Protein AF-A0AAN9T056-F1 (afdb_monomer_lite)

Structure (mmCIF, N/CA/C/O backbone):
data_AF-A0AAN9T056-F1
#
_entry.id   AF-A0AAN9T056-F1
#
loop_
_atom_site.group_PDB
_atom_site.id
_atom_site.type_symbol
_atom_site.label_atom_id
_atom_site.label_alt_id
_atom_site.label_comp_id
_atom_site.label_asym_id
_atom_site.label_entity_id
_atom_site.label_seq_id
_atom_site.pdbx_PDB_ins_code
_atom_site.Cartn_x
_atom_site.Cartn_y
_atom_site.Cartn_z
_atom_site.occupancy
_atom_site.B_iso_or_equiv
_atom_site.auth_seq_id
_atom_site.auth_comp_id
_atom_site.auth_asym_id
_atom_site.auth_atom_id
_atom_site.pdbx_PDB_model_nu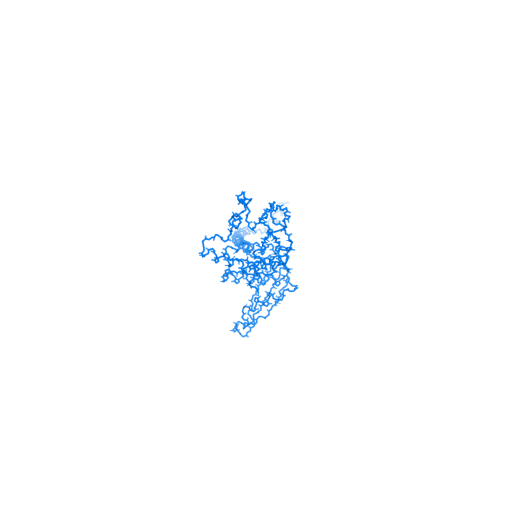m
ATOM 1 N N . MET A 1 1 ? 41.783 41.050 -81.262 1.00 57.69 1 MET A N 1
ATOM 2 C CA . MET A 1 1 ? 40.715 40.619 -80.331 1.00 57.69 1 MET A CA 1
ATOM 3 C C . MET A 1 1 ? 40.136 39.267 -80.744 1.00 57.69 1 MET A C 1
ATOM 5 O O . MET A 1 1 ? 40.190 38.354 -79.938 1.00 57.69 1 MET A O 1
ATOM 9 N N . ILE A 1 2 ? 39.710 39.098 -82.004 1.00 69.88 2 ILE A N 1
ATOM 10 C CA . ILE A 1 2 ? 39.152 37.832 -82.530 1.00 69.88 2 ILE A CA 1
ATOM 11 C C . ILE A 1 2 ? 40.153 36.658 -82.447 1.00 69.88 2 ILE A C 1
ATOM 13 O O . ILE A 1 2 ? 39.830 35.635 -81.861 1.00 69.88 2 ILE A O 1
ATOM 17 N N . ALA A 1 3 ? 41.406 36.842 -82.879 1.00 73.06 3 ALA A N 1
ATOM 18 C CA . ALA A 1 3 ? 42.426 35.780 -82.834 1.00 73.06 3 ALA A CA 1
ATOM 19 C C . ALA A 1 3 ? 42.794 35.294 -81.412 1.00 73.06 3 ALA A C 1
ATOM 21 O O . ALA A 1 3 ? 43.208 34.153 -81.226 1.00 73.06 3 ALA A O 1
ATOM 22 N N . LEU A 1 4 ? 42.643 36.152 -80.395 1.00 76.12 4 LEU A N 1
ATOM 23 C CA . LEU A 1 4 ? 42.924 35.796 -78.999 1.00 76.12 4 LEU A CA 1
ATOM 24 C C . LEU A 1 4 ? 41.768 34.985 -78.394 1.00 76.12 4 LEU A C 1
ATOM 26 O O . LEU A 1 4 ? 42.005 34.025 -77.668 1.00 76.12 4 LEU A O 1
ATOM 30 N N . LEU A 1 5 ? 40.530 35.322 -78.767 1.00 76.56 5 LEU A N 1
ATOM 31 C CA . LEU A 1 5 ? 39.329 34.560 -78.418 1.00 76.56 5 LEU A CA 1
ATOM 32 C C . LEU A 1 5 ? 39.301 33.186 -79.105 1.00 76.56 5 LEU A C 1
ATOM 34 O O . LEU A 1 5 ? 38.954 32.197 -78.469 1.00 76.56 5 LEU A O 1
ATOM 38 N N . GLU A 1 6 ? 39.730 33.089 -80.366 1.00 77.56 6 GLU A N 1
ATOM 39 C CA . GLU A 1 6 ? 39.836 31.808 -81.085 1.00 77.56 6 GLU A CA 1
ATOM 40 C C . GLU A 1 6 ? 40.902 30.880 -80.483 1.00 77.56 6 GLU A C 1
ATOM 42 O O . GLU A 1 6 ? 40.688 29.670 -80.385 1.00 77.56 6 GLU A O 1
ATOM 47 N N . ALA A 1 7 ? 42.029 31.435 -80.022 1.00 77.81 7 ALA A N 1
ATOM 48 C CA . ALA A 1 7 ? 43.052 30.676 -79.305 1.00 77.81 7 ALA A CA 1
ATOM 49 C C . ALA A 1 7 ? 42.541 30.154 -77.949 1.00 77.81 7 ALA A C 1
ATOM 51 O O . ALA A 1 7 ? 42.819 29.011 -77.587 1.00 77.81 7 ALA A O 1
ATOM 52 N N . GLN A 1 8 ? 41.750 30.955 -77.225 1.00 78.00 8 GLN A N 1
ATOM 53 C CA . GLN A 1 8 ? 41.117 30.536 -75.970 1.00 78.00 8 GLN A CA 1
ATOM 54 C C . GLN A 1 8 ? 40.043 29.460 -76.188 1.00 78.00 8 GLN A C 1
ATOM 56 O O . GLN A 1 8 ? 39.998 28.493 -75.432 1.00 78.00 8 GLN A O 1
ATOM 61 N N . LEU A 1 9 ? 39.237 29.569 -77.248 1.00 74.06 9 LEU A N 1
ATOM 62 C CA . LEU A 1 9 ? 38.233 28.563 -77.614 1.00 74.06 9 LEU A CA 1
ATOM 63 C C . LEU A 1 9 ? 38.857 27.218 -78.001 1.00 74.06 9 LEU A C 1
ATOM 65 O O . LEU A 1 9 ? 38.323 26.179 -77.633 1.00 74.06 9 LEU A O 1
ATOM 69 N N . LYS A 1 10 ? 40.007 27.220 -78.689 1.00 73.75 10 LYS A N 1
ATOM 70 C CA . LYS A 1 10 ? 40.757 25.990 -79.007 1.00 73.75 10 LYS A CA 1
ATOM 71 C C . LYS A 1 10 ? 41.434 25.348 -77.795 1.00 73.75 10 LYS A C 1
ATOM 73 O O . LYS A 1 10 ? 41.643 24.139 -77.801 1.00 73.75 10 LYS A O 1
ATOM 78 N N . ALA A 1 11 ? 41.808 26.139 -76.789 1.00 77.19 11 ALA A N 1
ATOM 79 C CA . ALA A 1 11 ? 42.405 25.641 -75.549 1.00 77.19 11 ALA A CA 1
ATOM 80 C C . ALA A 1 11 ? 41.359 25.079 -74.570 1.00 77.19 11 ALA A C 1
ATOM 82 O O . ALA A 1 11 ? 41.690 24.280 -73.694 1.00 77.19 11 ALA A O 1
ATOM 83 N N . MET A 1 12 ? 40.099 25.493 -74.708 1.00 75.31 12 MET A N 1
ATOM 84 C CA . MET A 1 12 ? 39.002 25.011 -73.884 1.00 75.31 12 MET A CA 1
ATOM 85 C C . MET A 1 12 ? 38.528 23.660 -74.430 1.00 75.31 12 MET A C 1
ATOM 87 O O . MET A 1 12 ? 37.959 23.589 -75.514 1.00 75.31 12 MET A O 1
ATOM 91 N N . ASN A 1 13 ? 38.762 22.583 -73.679 1.00 71.75 13 ASN A N 1
ATOM 92 C CA . ASN A 1 13 ? 38.249 21.248 -73.993 1.00 71.75 13 ASN A CA 1
ATOM 93 C C . ASN A 1 13 ? 37.093 20.910 -73.030 1.00 71.75 13 ASN A C 1
ATOM 95 O O . ASN A 1 13 ? 37.317 20.232 -72.022 1.00 71.75 13 ASN A O 1
ATOM 99 N N . PRO A 1 14 ? 35.885 21.473 -73.237 1.00 75.12 14 PRO A N 1
ATOM 100 C CA . PRO A 1 14 ? 34.766 21.276 -72.329 1.00 75.12 14 PRO A CA 1
ATOM 101 C C . PRO A 1 14 ? 34.331 19.810 -72.344 1.00 75.12 14 PRO A C 1
ATOM 103 O O . PRO A 1 14 ? 33.993 19.256 -73.387 1.00 75.12 14 PRO A O 1
ATOM 106 N N . ASN A 1 15 ? 34.323 19.183 -71.169 1.00 78.94 15 ASN A N 1
ATOM 107 C CA . ASN A 1 15 ? 33.841 17.818 -71.021 1.00 78.94 15 ASN A CA 1
ATOM 108 C C . ASN A 1 15 ? 32.305 17.804 -71.083 1.00 78.94 15 ASN A C 1
ATOM 110 O O . ASN A 1 15 ? 31.631 18.077 -70.086 1.00 78.94 15 ASN A O 1
ATOM 114 N N . LEU A 1 16 ? 31.764 17.504 -72.263 1.00 75.62 16 LEU A N 1
ATOM 115 C CA . LEU A 1 16 ? 30.324 17.468 -72.526 1.00 75.62 16 LEU A CA 1
ATOM 116 C C . LEU A 1 16 ? 29.606 16.336 -71.763 1.00 75.62 16 LEU A C 1
ATOM 118 O O . LEU A 1 16 ? 28.412 16.454 -71.493 1.00 75.62 16 LEU A O 1
ATOM 122 N N . ASP A 1 17 ? 30.331 15.298 -71.329 1.00 83.06 17 ASP A N 1
ATOM 123 C CA . ASP A 1 17 ? 29.765 14.152 -70.604 1.00 83.06 17 ASP A CA 1
ATOM 124 C C . ASP A 1 17 ? 29.501 14.449 -69.120 1.00 83.06 17 ASP A C 1
ATOM 126 O O . ASP A 1 17 ? 28.656 13.801 -68.495 1.00 83.06 17 ASP A O 1
ATOM 130 N N . SER A 1 18 ? 30.152 15.477 -68.566 1.00 84.19 18 SER A N 1
ATOM 131 C CA . SER A 1 18 ? 30.050 15.866 -67.150 1.00 84.19 18 SER A CA 1
ATOM 132 C C . SER A 1 18 ? 28.618 16.173 -66.696 1.00 84.19 18 SER A C 1
ATOM 134 O O . SER A 1 18 ? 28.237 15.843 -65.571 1.00 84.19 18 SER A O 1
ATOM 136 N N . ILE A 1 19 ? 27.796 16.745 -67.582 1.00 86.00 19 ILE A N 1
ATOM 137 C CA . ILE A 1 19 ? 26.385 17.049 -67.306 1.00 86.00 19 ILE A CA 1
ATOM 138 C C . ILE A 1 19 ? 25.587 15.748 -67.157 1.00 86.00 19 ILE A C 1
ATOM 140 O O . ILE A 1 19 ? 24.791 15.611 -66.227 1.00 86.00 19 ILE A O 1
ATOM 144 N N . SER A 1 20 ? 25.832 14.771 -68.034 1.00 86.94 20 SER A N 1
ATOM 145 C CA . SER A 1 20 ? 25.147 13.476 -67.998 1.00 86.94 20 SER A CA 1
ATOM 146 C C . SER A 1 20 ? 25.556 12.636 -66.779 1.00 86.94 20 SER A C 1
ATOM 148 O O . SER A 1 20 ? 24.713 11.991 -66.153 1.00 86.94 20 SER A O 1
ATOM 150 N N . GLU A 1 21 ? 26.833 12.685 -66.384 1.00 88.50 21 GLU A N 1
ATOM 151 C CA . GLU A 1 21 ? 27.332 12.027 -65.173 1.00 88.50 21 GLU A CA 1
ATOM 152 C C . GLU A 1 21 ? 26.764 12.659 -63.902 1.00 88.50 21 GLU A C 1
ATOM 154 O O . GLU A 1 21 ? 26.376 11.943 -62.974 1.00 88.50 21 GLU A O 1
ATOM 159 N N . TYR A 1 22 ? 26.681 13.991 -63.860 1.00 91.50 22 TYR A N 1
ATOM 160 C CA . TYR A 1 22 ? 26.069 14.712 -62.750 1.00 91.50 22 TYR A CA 1
ATOM 161 C C . TYR A 1 22 ? 24.591 14.340 -62.600 1.00 91.50 22 TYR A C 1
ATOM 163 O O . TYR A 1 22 ? 24.166 13.995 -61.501 1.00 91.50 22 TYR A O 1
ATOM 171 N N . GLN A 1 23 ? 23.826 14.307 -63.696 1.00 91.88 23 GLN A N 1
ATOM 172 C CA . GLN A 1 23 ? 22.414 13.906 -63.672 1.00 91.88 23 GLN A CA 1
ATOM 173 C C . GLN A 1 23 ? 22.220 12.482 -63.134 1.00 91.88 23 GLN A C 1
ATOM 175 O O . GLN A 1 23 ? 21.349 12.262 -62.294 1.00 91.88 23 GLN A O 1
ATOM 180 N N . LYS A 1 24 ? 23.066 11.527 -63.546 1.00 93.50 24 LYS A N 1
ATOM 181 C CA . LYS A 1 24 ? 23.038 10.152 -63.018 1.00 93.50 24 LYS A CA 1
ATOM 182 C C . LYS A 1 24 ? 23.351 10.100 -61.521 1.00 93.50 24 LYS A C 1
ATOM 184 O O . LYS A 1 24 ? 22.661 9.406 -60.780 1.00 93.50 24 LYS A O 1
ATOM 189 N N . LYS A 1 25 ? 24.364 10.844 -61.063 1.00 93.38 25 LYS A N 1
ATOM 190 C CA . LYS A 1 25 ? 24.722 10.913 -59.636 1.00 93.38 25 LYS A CA 1
ATOM 191 C C . LYS A 1 25 ? 23.635 11.573 -58.795 1.00 93.38 25 LYS A C 1
ATOM 193 O O . LYS A 1 25 ? 23.378 11.104 -57.695 1.00 93.38 25 LYS A O 1
ATOM 198 N N . VAL A 1 26 ? 22.993 12.624 -59.302 1.00 95.44 26 VAL A N 1
ATOM 199 C CA . VAL A 1 26 ? 21.883 13.298 -58.613 1.00 95.44 26 VAL A CA 1
ATOM 200 C C . VAL A 1 26 ? 20.672 12.378 -58.501 1.00 95.44 26 VAL A C 1
ATOM 202 O O . VAL A 1 26 ? 20.074 12.311 -57.435 1.00 95.44 26 VAL A O 1
ATOM 205 N N . ALA A 1 27 ? 20.341 11.626 -59.555 1.00 94.12 27 ALA A N 1
ATOM 206 C CA . ALA A 1 27 ? 19.253 10.652 -59.503 1.00 94.12 27 ALA A CA 1
ATOM 207 C C . ALA A 1 27 ? 19.506 9.575 -58.434 1.00 94.12 27 ALA A C 1
ATOM 209 O O . ALA A 1 27 ? 18.649 9.339 -57.588 1.00 94.12 27 ALA A O 1
ATOM 210 N N . LEU A 1 28 ? 20.714 9.002 -58.416 1.00 94.75 28 LEU A N 1
ATOM 211 C CA . LEU A 1 28 ? 21.111 7.996 -57.428 1.00 94.75 28 LEU A CA 1
ATOM 212 C C . LEU A 1 28 ? 21.160 8.568 -56.002 1.00 94.75 28 LEU A C 1
ATOM 214 O O . LEU A 1 28 ? 20.747 7.909 -55.053 1.00 94.75 28 LEU A O 1
ATOM 218 N N . TYR A 1 29 ? 21.633 9.806 -55.840 1.00 94.69 29 TYR A N 1
ATOM 219 C CA . TYR A 1 29 ? 21.621 10.501 -54.554 1.00 94.69 29 TYR A CA 1
ATOM 220 C C . TYR A 1 29 ? 20.194 10.715 -54.042 1.00 94.69 29 TYR A C 1
ATOM 222 O O . TYR A 1 29 ? 19.921 10.437 -52.879 1.00 94.69 29 TYR A O 1
ATOM 230 N N . ASN A 1 30 ? 19.278 11.162 -54.903 1.00 94.94 30 ASN A N 1
ATOM 231 C CA . ASN A 1 30 ? 17.884 11.381 -54.524 1.00 94.94 30 ASN A CA 1
ATOM 232 C C . ASN A 1 30 ? 17.206 10.072 -54.101 1.00 94.94 30 ASN A C 1
ATOM 234 O O . ASN A 1 30 ? 16.543 10.050 -53.070 1.00 94.94 30 ASN A O 1
ATOM 238 N N . GLU A 1 31 ? 17.444 8.977 -54.825 1.00 95.31 31 GLU A N 1
ATOM 239 C CA . GLU A 1 31 ? 16.946 7.644 -54.457 1.00 95.31 31 GLU A CA 1
ATOM 240 C C . GLU A 1 31 ? 17.475 7.198 -53.080 1.00 95.31 31 GLU A C 1
ATOM 242 O O . GLU A 1 31 ? 16.723 6.721 -52.229 1.00 95.31 31 GLU A O 1
ATOM 247 N N . GLN A 1 32 ? 18.764 7.421 -52.806 1.00 95.75 32 GLN A N 1
ATOM 248 C CA . GLN A 1 32 ? 19.355 7.117 -51.499 1.00 95.75 32 GLN A CA 1
ATOM 249 C C . GLN A 1 32 ? 18.798 7.997 -50.374 1.00 95.75 32 GLN A C 1
ATOM 251 O O . GLN A 1 32 ? 18.601 7.513 -49.258 1.00 95.75 32 GLN A O 1
ATOM 256 N N . VAL A 1 33 ? 18.535 9.276 -50.649 1.00 96.44 33 VAL A N 1
ATOM 257 C CA . VAL A 1 33 ? 17.919 10.203 -49.691 1.00 96.44 33 VAL A CA 1
ATOM 258 C C . VAL A 1 33 ? 16.483 9.790 -49.381 1.00 96.44 33 VAL A C 1
ATOM 260 O O . VAL A 1 33 ? 16.085 9.828 -48.219 1.00 96.44 33 VAL A O 1
ATOM 263 N N . GLU A 1 34 ? 15.716 9.346 -50.376 1.00 95.75 34 GLU A N 1
ATOM 264 C CA . GLU A 1 34 ? 14.371 8.803 -50.158 1.00 95.75 34 GLU A CA 1
ATOM 265 C C . GLU A 1 34 ? 14.407 7.552 -49.275 1.00 95.75 34 GLU A C 1
ATOM 267 O O . GLU A 1 34 ? 13.661 7.475 -48.296 1.00 95.75 34 GLU A O 1
ATOM 272 N N . GLY A 1 35 ? 15.336 6.626 -49.539 1.00 95.25 35 GLY A N 1
ATOM 273 C CA . GLY A 1 35 ? 15.544 5.452 -48.690 1.00 95.25 35 GLY A CA 1
ATOM 274 C C . GLY A 1 35 ? 15.926 5.816 -47.249 1.00 95.25 35 GLY A C 1
ATOM 275 O O . GLY A 1 35 ? 15.383 5.255 -46.297 1.00 95.25 35 GLY A O 1
ATOM 276 N N . LEU A 1 36 ? 16.812 6.800 -47.065 1.00 93.94 36 LEU A N 1
ATOM 277 C CA . LEU A 1 36 ? 17.208 7.284 -45.740 1.00 93.94 36 LEU A CA 1
ATOM 278 C C . LEU A 1 36 ? 16.041 7.940 -44.989 1.00 93.94 36 LEU A C 1
ATOM 280 O O . LEU A 1 36 ? 15.876 7.718 -43.788 1.00 93.94 36 LEU A O 1
ATOM 284 N N . ASN A 1 37 ? 15.225 8.733 -45.684 1.00 94.81 37 ASN A N 1
ATOM 285 C CA . ASN A 1 37 ? 14.057 9.384 -45.097 1.00 94.81 37 ASN A CA 1
ATOM 286 C C . ASN A 1 37 ? 13.009 8.363 -44.644 1.00 94.81 37 ASN A C 1
ATOM 288 O O . ASN A 1 37 ? 12.462 8.516 -43.553 1.00 94.81 37 ASN A O 1
ATOM 292 N N . ALA A 1 38 ? 12.779 7.305 -45.428 1.00 95.69 38 ALA A N 1
ATOM 293 C CA . ALA A 1 38 ? 11.868 6.226 -45.052 1.00 95.69 38 ALA A CA 1
ATOM 294 C C . ALA A 1 38 ? 12.326 5.522 -43.762 1.00 95.69 38 ALA A C 1
ATOM 296 O O . ALA A 1 38 ? 11.564 5.428 -42.803 1.00 95.69 38 ALA A O 1
ATOM 297 N N . VAL A 1 39 ? 13.603 5.127 -43.684 1.00 95.19 39 VAL A N 1
ATOM 298 C CA . VAL A 1 39 ? 14.165 4.482 -42.480 1.00 95.19 39 VAL A CA 1
ATOM 299 C C . VAL A 1 39 ? 14.126 5.415 -41.263 1.00 95.19 39 VAL A C 1
ATOM 301 O O . VAL A 1 39 ? 13.885 4.976 -40.139 1.00 95.19 39 VAL A O 1
ATOM 304 N N . THR A 1 40 ? 14.344 6.716 -41.470 1.00 95.06 40 THR A N 1
ATOM 305 C CA . THR A 1 40 ? 14.290 7.712 -40.389 1.00 95.06 40 THR A CA 1
ATOM 306 C C . THR A 1 40 ? 12.870 7.854 -39.836 1.00 95.06 40 THR A C 1
ATOM 308 O O . THR A 1 40 ? 12.698 7.906 -38.619 1.00 95.06 40 THR A O 1
ATOM 311 N N . GLN A 1 41 ? 11.851 7.842 -40.703 1.00 96.38 41 GLN A N 1
ATOM 312 C CA . GLN A 1 41 ? 10.446 7.861 -40.283 1.00 96.38 41 GLN A CA 1
ATOM 313 C C . GLN A 1 41 ? 10.073 6.613 -39.479 1.00 96.38 41 GLN A C 1
ATOM 315 O O . GLN A 1 41 ? 9.492 6.738 -38.402 1.00 96.38 41 GLN A O 1
ATOM 320 N N . GLU A 1 42 ? 10.468 5.423 -39.942 1.00 96.06 42 GLU A N 1
ATOM 321 C CA . GLU A 1 42 ? 10.238 4.178 -39.197 1.00 96.06 42 GLU A CA 1
ATOM 322 C C . GLU A 1 42 ? 10.878 4.226 -37.801 1.00 96.06 42 GLU A C 1
ATOM 324 O O . GLU A 1 42 ? 10.274 3.811 -36.807 1.00 96.06 42 GLU A O 1
ATOM 329 N N . TRP A 1 43 ? 12.094 4.770 -37.701 1.00 94.56 43 TRP A N 1
ATOM 330 C CA . TRP A 1 43 ? 12.786 4.913 -36.424 1.00 94.56 43 TRP A CA 1
ATOM 331 C C . TRP A 1 43 ? 12.076 5.881 -35.472 1.00 94.56 43 TRP A C 1
ATOM 333 O O . TRP A 1 43 ? 11.935 5.579 -34.282 1.00 94.56 43 TRP A O 1
ATOM 343 N N . ASP A 1 44 ? 11.604 7.021 -35.979 1.00 94.94 44 ASP A N 1
ATOM 344 C CA . ASP A 1 44 ? 10.865 8.007 -35.187 1.00 94.94 44 ASP A CA 1
ATOM 345 C C . ASP A 1 44 ? 9.531 7.442 -34.673 1.00 94.94 44 ASP A C 1
ATOM 347 O O . ASP A 1 44 ? 9.182 7.650 -33.505 1.00 94.94 44 ASP A O 1
ATOM 351 N N . ASP A 1 45 ? 8.825 6.658 -35.491 1.00 96.25 45 ASP A N 1
ATOM 352 C CA . ASP A 1 45 ? 7.585 5.988 -35.092 1.00 96.25 45 ASP A CA 1
ATOM 353 C C . ASP A 1 45 ? 7.826 4.957 -33.981 1.00 96.25 45 ASP A C 1
ATOM 355 O O . ASP A 1 45 ? 7.135 4.961 -32.954 1.00 96.25 45 ASP A O 1
ATOM 359 N N . ILE A 1 46 ? 8.853 4.113 -34.131 1.00 93.62 46 ILE A N 1
ATOM 360 C CA . ILE A 1 46 ? 9.247 3.131 -33.108 1.00 93.62 46 ILE A CA 1
ATOM 361 C C . ILE A 1 46 ? 9.645 3.838 -31.809 1.00 93.62 46 ILE A C 1
ATOM 363 O O . ILE A 1 46 ? 9.247 3.421 -30.716 1.00 93.62 46 ILE A O 1
ATOM 367 N N . LYS A 1 47 ? 10.403 4.933 -31.902 1.00 94.06 47 LYS A N 1
ATOM 368 C CA . LYS A 1 47 ? 10.826 5.716 -30.739 1.00 94.06 47 LYS A CA 1
ATOM 369 C C . LYS A 1 47 ? 9.640 6.339 -30.012 1.00 94.06 47 LYS A C 1
ATOM 371 O O . LYS A 1 47 ? 9.585 6.293 -28.782 1.00 94.06 47 LYS A O 1
ATOM 376 N N . LYS A 1 48 ? 8.669 6.869 -30.754 1.00 95.19 48 LYS A N 1
ATOM 377 C CA . LYS A 1 48 ? 7.446 7.440 -30.187 1.00 95.19 48 LYS A CA 1
ATOM 378 C C . LYS A 1 48 ? 6.634 6.384 -29.445 1.00 95.19 48 LYS A C 1
ATOM 380 O O . LYS A 1 48 ? 6.233 6.622 -28.305 1.00 95.19 48 LYS A O 1
ATOM 385 N N . GLN A 1 49 ? 6.464 5.200 -30.038 1.00 93.00 49 GLN A N 1
ATOM 386 C CA . GLN A 1 49 ? 5.823 4.077 -29.355 1.00 93.00 49 GLN A CA 1
ATOM 387 C C . GLN A 1 49 ? 6.584 3.716 -28.076 1.00 93.00 49 GLN A C 1
ATOM 389 O O . GLN A 1 49 ? 5.981 3.644 -27.007 1.00 93.00 49 GLN A O 1
ATOM 394 N N . TYR A 1 50 ? 7.905 3.542 -28.148 1.00 88.69 50 TYR A N 1
ATOM 395 C CA . TYR A 1 50 ? 8.733 3.238 -26.979 1.00 88.69 50 TYR A CA 1
ATOM 396 C C . TYR A 1 50 ? 8.553 4.264 -25.849 1.00 88.69 50 TYR A C 1
ATOM 398 O O . TYR A 1 50 ? 8.364 3.873 -24.696 1.00 88.69 50 TYR A O 1
ATOM 406 N N . ASP A 1 51 ? 8.550 5.562 -26.160 1.00 81.00 51 ASP A N 1
ATOM 407 C CA . ASP A 1 51 ? 8.359 6.620 -25.165 1.00 81.00 51 ASP A CA 1
ATOM 408 C C . ASP A 1 51 ? 6.944 6.615 -24.557 1.00 81.00 51 ASP A C 1
ATOM 410 O O . ASP A 1 51 ? 6.788 6.862 -23.356 1.00 81.00 51 ASP A O 1
ATOM 414 N N . GLU A 1 52 ? 5.912 6.272 -25.332 1.00 89.25 52 GLU A N 1
ATOM 415 C CA . GLU A 1 52 ? 4.551 6.066 -24.819 1.00 89.25 52 GLU A CA 1
ATOM 416 C C . GLU A 1 52 ? 4.468 4.866 -23.864 1.00 89.25 52 GLU A C 1
ATOM 418 O O . GLU A 1 52 ? 3.936 4.990 -22.755 1.00 89.25 52 GLU A O 1
ATOM 423 N N . TRP A 1 53 ? 5.026 3.714 -24.253 1.00 75.88 53 TRP A N 1
ATOM 424 C CA . TRP A 1 53 ? 5.091 2.518 -23.404 1.00 75.88 53 TRP A CA 1
ATOM 425 C C . TRP A 1 53 ? 5.896 2.779 -22.129 1.00 75.88 53 TRP A C 1
ATOM 427 O O . TRP A 1 53 ? 5.499 2.367 -21.035 1.00 75.88 53 TRP A O 1
ATOM 437 N N . ARG A 1 54 ? 6.998 3.525 -22.244 1.00 73.81 54 ARG A N 1
ATOM 438 C CA . ARG A 1 54 ? 7.827 3.943 -21.115 1.00 73.81 54 ARG A CA 1
ATOM 439 C C . ARG A 1 54 ? 7.049 4.827 -20.143 1.00 73.81 54 ARG A C 1
ATOM 441 O O . ARG A 1 54 ? 7.114 4.567 -18.945 1.00 73.81 54 ARG A O 1
ATOM 448 N N . LYS A 1 55 ? 6.292 5.823 -20.624 1.00 68.69 55 LYS A N 1
ATOM 449 C CA . LYS A 1 55 ? 5.437 6.672 -19.769 1.00 68.69 55 LYS A CA 1
ATOM 450 C C . LYS A 1 55 ? 4.389 5.851 -19.017 1.00 68.69 55 LYS A C 1
ATOM 452 O O . LYS A 1 55 ? 4.321 5.947 -17.797 1.00 68.69 55 LYS A O 1
ATOM 457 N N . LYS A 1 56 ? 3.667 4.962 -19.712 1.00 73.06 56 LYS A N 1
ATOM 458 C CA . LYS A 1 56 ? 2.673 4.065 -19.089 1.00 73.06 56 LYS A CA 1
ATOM 459 C C . LYS A 1 56 ? 3.286 3.164 -18.009 1.00 73.06 56 LYS A C 1
ATOM 461 O O . LYS A 1 56 ? 2.661 2.916 -16.983 1.00 73.06 56 LYS A O 1
ATOM 466 N N . ARG A 1 57 ? 4.518 2.683 -18.219 1.00 55.88 57 ARG A N 1
ATOM 467 C CA . ARG A 1 57 ? 5.259 1.891 -17.224 1.00 55.88 57 ARG A CA 1
ATOM 468 C C . ARG A 1 57 ? 5.706 2.729 -16.022 1.00 55.88 57 ARG A C 1
ATOM 470 O O . ARG A 1 57 ? 5.688 2.215 -14.908 1.00 55.88 57 ARG A O 1
ATOM 477 N N . PHE A 1 58 ? 6.100 3.985 -16.232 1.00 50.84 58 PHE A N 1
ATOM 478 C CA . PHE A 1 58 ? 6.499 4.894 -15.153 1.00 50.84 58 PHE A CA 1
ATOM 479 C C . PHE A 1 58 ? 5.331 5.264 -14.235 1.00 50.84 58 PHE A C 1
ATOM 481 O O . PHE A 1 58 ? 5.523 5.281 -13.025 1.00 50.84 58 PHE A O 1
ATOM 488 N N . ASP A 1 59 ? 4.125 5.458 -14.773 1.00 48.84 59 ASP A N 1
ATOM 489 C CA . ASP A 1 59 ? 2.929 5.719 -13.956 1.00 48.84 59 ASP A CA 1
ATOM 490 C C . ASP A 1 59 ? 2.517 4.507 -13.097 1.00 48.84 59 ASP A C 1
ATOM 492 O O . ASP A 1 59 ? 1.866 4.656 -12.063 1.00 48.84 59 ASP A O 1
ATOM 496 N N . LEU A 1 60 ? 2.915 3.296 -13.504 1.00 47.97 60 LEU A N 1
ATOM 497 C CA . LEU A 1 60 ? 2.660 2.054 -12.769 1.00 47.97 60 LEU A CA 1
ATOM 498 C C . LEU A 1 60 ? 3.751 1.739 -11.727 1.00 47.97 60 LEU A C 1
ATOM 500 O O . LEU A 1 60 ? 3.522 0.956 -10.802 1.00 47.97 60 LEU A O 1
ATOM 504 N N . ALA A 1 61 ? 4.944 2.317 -11.874 1.00 50.25 61 ALA A N 1
ATOM 505 C CA . ALA A 1 61 ? 6.073 2.058 -10.994 1.00 50.25 61 ALA A CA 1
ATOM 506 C C . ALA A 1 61 ? 5.982 2.931 -9.734 1.00 50.25 61 ALA A C 1
ATOM 508 O O . ALA A 1 61 ? 6.052 4.153 -9.783 1.00 50.25 61 ALA A O 1
ATOM 509 N N . ILE A 1 62 ? 5.880 2.277 -8.577 1.00 53.97 62 ILE A N 1
ATOM 510 C CA . ILE A 1 62 ? 5.831 2.901 -7.241 1.00 53.97 62 ILE A CA 1
ATOM 511 C C . ILE A 1 62 ? 7.087 3.755 -6.957 1.00 53.97 62 ILE A C 1
ATOM 513 O O . ILE A 1 62 ? 7.076 4.620 -6.083 1.00 53.97 62 ILE A O 1
ATOM 517 N N . THR A 1 63 ? 8.186 3.533 -7.681 1.00 54.16 63 THR A N 1
ATOM 518 C CA . THR A 1 63 ? 9.460 4.212 -7.455 1.00 54.16 63 THR A CA 1
ATOM 519 C C . THR A 1 63 ? 9.639 5.378 -8.429 1.00 54.16 63 THR A C 1
ATOM 521 O O . THR A 1 63 ? 9.679 5.203 -9.644 1.00 54.16 63 THR A O 1
ATOM 524 N N . LEU A 1 64 ? 9.814 6.592 -7.890 1.00 58.00 64 LEU A N 1
ATOM 525 C CA . LEU A 1 64 ? 10.224 7.816 -8.604 1.00 58.00 64 LEU A CA 1
ATOM 526 C C . LEU A 1 64 ? 11.683 7.729 -9.119 1.00 58.00 64 LEU A C 1
ATOM 528 O O . LEU A 1 64 ? 12.500 8.632 -8.925 1.00 58.00 64 LEU A O 1
ATOM 532 N N . GLY A 1 65 ? 12.024 6.614 -9.762 1.00 66.81 65 GLY A N 1
ATOM 533 C CA . GLY A 1 65 ? 13.375 6.218 -10.122 1.00 66.81 65 GLY A CA 1
ATOM 534 C C . GLY A 1 65 ? 14.070 5.380 -9.048 1.00 66.81 65 GLY A C 1
ATOM 535 O O . GLY A 1 65 ? 13.780 5.465 -7.854 1.00 66.81 65 GLY A O 1
ATOM 536 N N . GLY A 1 66 ? 15.029 4.586 -9.516 1.00 68.62 66 GLY A N 1
ATOM 537 C CA . GLY A 1 66 ? 15.745 3.583 -8.741 1.00 68.62 66 GLY A CA 1
ATOM 538 C C . GLY A 1 66 ? 15.257 2.167 -9.048 1.00 68.62 66 GLY A C 1
ATOM 539 O O . GLY A 1 66 ? 14.071 1.958 -9.299 1.00 68.62 66 GLY A O 1
ATOM 540 N N . ASP A 1 67 ? 16.187 1.217 -9.045 1.00 74.06 67 ASP A N 1
ATOM 541 C CA . ASP A 1 67 ? 15.964 -0.171 -9.444 1.00 74.06 67 ASP A CA 1
ATOM 542 C C . ASP A 1 67 ? 16.241 -1.107 -8.277 1.00 74.06 67 ASP A C 1
ATOM 544 O O . ASP A 1 67 ? 17.128 -0.865 -7.455 1.00 74.06 67 ASP A O 1
ATOM 548 N N . VAL A 1 68 ? 15.472 -2.183 -8.215 1.00 75.38 68 VAL A N 1
ATOM 549 C CA . VAL A 1 68 ? 15.626 -3.243 -7.227 1.00 75.38 68 VAL A CA 1
ATOM 550 C C . VAL A 1 68 ? 15.733 -4.553 -7.990 1.00 75.38 68 VAL A C 1
ATOM 552 O O . VAL A 1 68 ? 14.887 -4.848 -8.831 1.00 75.38 68 VAL A O 1
ATOM 555 N N . GLU A 1 69 ? 16.774 -5.328 -7.704 1.00 79.25 69 GLU A N 1
ATOM 556 C CA . GLU A 1 69 ? 17.042 -6.612 -8.346 1.00 79.25 69 GLU A CA 1
ATOM 557 C C . GLU A 1 69 ? 17.347 -7.683 -7.292 1.00 79.25 69 GLU A C 1
ATOM 559 O O . GLU A 1 69 ? 18.069 -7.446 -6.321 1.00 79.25 69 GLU A O 1
ATOM 564 N N . LEU A 1 70 ? 16.809 -8.883 -7.512 1.00 78.31 70 LEU A N 1
ATOM 565 C CA . LEU A 1 70 ? 17.171 -10.101 -6.789 1.00 78.31 70 LEU A CA 1
ATOM 566 C C . LEU A 1 70 ? 18.059 -10.940 -7.708 1.00 78.31 70 LEU A C 1
ATOM 568 O O . LEU A 1 70 ? 17.619 -11.330 -8.789 1.00 78.31 70 LEU A O 1
ATOM 572 N N . LYS A 1 71 ? 19.305 -11.194 -7.298 1.00 80.19 71 LYS A N 1
ATOM 573 C CA . LYS A 1 71 ? 20.265 -12.011 -8.055 1.00 80.19 71 LYS A CA 1
ATOM 574 C C . LYS A 1 71 ? 20.605 -13.268 -7.279 1.00 80.19 71 LYS A C 1
ATOM 576 O O . LYS A 1 71 ? 20.947 -13.190 -6.104 1.00 80.19 71 LYS A O 1
ATOM 581 N N . LEU A 1 72 ? 20.529 -14.413 -7.942 1.00 78.62 72 LEU A N 1
ATOM 582 C CA . LEU A 1 72 ? 21.080 -15.658 -7.415 1.00 78.62 72 LEU A CA 1
ATOM 583 C C . LEU A 1 72 ? 22.608 -15.579 -7.506 1.00 78.62 72 LEU A C 1
ATOM 585 O O . LEU A 1 72 ? 23.121 -15.078 -8.510 1.00 78.62 72 LEU A O 1
ATOM 589 N N . VAL A 1 73 ? 23.319 -16.008 -6.459 1.00 77.44 73 VAL A N 1
ATOM 590 C CA . VAL A 1 73 ? 24.791 -16.058 -6.496 1.00 77.44 73 VAL A CA 1
ATOM 591 C C . VAL A 1 73 ? 25.247 -17.244 -7.343 1.00 77.44 73 VAL A C 1
ATOM 593 O O . VAL A 1 73 ? 26.046 -17.050 -8.257 1.00 77.44 73 VAL A O 1
ATOM 596 N N . ASP A 1 74 ? 24.643 -18.416 -7.137 1.00 75.25 74 ASP A N 1
ATOM 597 C CA . ASP A 1 74 ? 24.787 -19.568 -8.022 1.00 75.25 74 ASP A CA 1
ATOM 598 C C . ASP A 1 74 ? 23.508 -19.783 -8.848 1.00 75.25 74 ASP A C 1
ATOM 600 O O . ASP A 1 74 ? 22.388 -19.811 -8.335 1.00 75.25 74 ASP A O 1
ATOM 604 N N . SER A 1 75 ? 23.684 -19.901 -10.163 1.00 76.50 75 SER A N 1
ATOM 605 C CA . SER A 1 75 ? 22.598 -20.166 -11.115 1.00 76.50 75 SER A CA 1
ATOM 606 C C . SER A 1 75 ? 22.386 -21.657 -11.384 1.00 76.50 75 SER A C 1
ATOM 608 O O . SER A 1 75 ? 21.332 -22.029 -11.899 1.00 76.50 75 SER A O 1
ATOM 610 N N . LEU A 1 76 ? 23.371 -22.499 -11.052 1.00 79.19 76 LEU A N 1
ATOM 611 C CA . LEU A 1 76 ? 23.342 -23.943 -11.279 1.00 79.19 76 LEU A CA 1
ATOM 612 C C . LEU A 1 76 ? 22.686 -24.676 -10.109 1.00 79.19 76 LEU A C 1
ATOM 614 O O . LEU A 1 76 ? 21.853 -25.552 -10.341 1.00 79.19 76 LEU A O 1
ATOM 618 N N . ASP A 1 77 ? 23.010 -24.285 -8.875 1.00 76.19 77 ASP A N 1
ATOM 619 C CA . ASP A 1 77 ? 22.312 -24.738 -7.675 1.00 76.19 77 ASP A CA 1
ATOM 620 C C . ASP A 1 77 ? 21.743 -23.542 -6.890 1.00 76.19 77 ASP A C 1
ATOM 622 O O . ASP A 1 77 ? 22.419 -22.946 -6.053 1.00 76.19 77 ASP A O 1
ATOM 626 N N . PRO A 1 78 ? 20.473 -23.170 -7.123 1.00 68.81 78 PRO A N 1
ATOM 627 C CA . PRO A 1 78 ? 19.856 -22.037 -6.444 1.00 68.81 78 PRO A CA 1
ATOM 628 C C . PRO A 1 78 ? 19.579 -22.296 -4.956 1.00 68.81 78 PRO A C 1
ATOM 630 O O . PRO A 1 78 ? 19.059 -21.403 -4.294 1.00 68.81 78 PRO A O 1
ATOM 633 N N . PHE A 1 79 ? 19.858 -23.493 -4.427 1.00 68.44 79 PHE A N 1
ATOM 634 C CA . PHE A 1 79 ? 19.629 -23.842 -3.023 1.00 68.44 79 PHE A CA 1
ATOM 635 C C . PHE A 1 79 ? 20.918 -23.933 -2.199 1.00 68.44 79 PHE A C 1
ATOM 637 O O . PHE A 1 79 ? 20.836 -23.898 -0.968 1.00 68.44 79 PHE A O 1
ATOM 644 N N . SER A 1 80 ? 22.083 -24.044 -2.845 1.00 69.19 80 SER A N 1
ATOM 645 C CA . SER A 1 80 ? 23.388 -24.127 -2.176 1.00 69.19 80 SER A CA 1
ATOM 646 C C . SER A 1 80 ? 23.836 -22.783 -1.603 1.00 69.19 80 SER A C 1
ATOM 648 O O . SER A 1 80 ? 24.394 -22.732 -0.505 1.00 69.19 80 SER A O 1
ATOM 650 N N . GLU A 1 81 ? 23.568 -21.693 -2.323 1.00 67.94 81 GLU A N 1
ATOM 651 C CA . GLU A 1 81 ? 24.049 -20.355 -1.992 1.00 67.94 81 GLU A CA 1
ATOM 652 C C . GLU A 1 81 ? 22.930 -19.343 -1.713 1.00 67.94 81 GLU A C 1
ATOM 654 O O . GLU A 1 81 ? 21.734 -19.611 -1.811 1.00 67.94 81 GLU A O 1
ATOM 659 N N . SER A 1 82 ? 23.337 -18.148 -1.278 1.00 67.31 82 SER A N 1
ATOM 660 C CA . SER A 1 82 ? 22.432 -17.057 -0.929 1.00 67.31 82 SER A CA 1
ATOM 661 C C . SER A 1 82 ? 21.912 -16.279 -2.147 1.00 67.31 82 SER A C 1
ATOM 663 O O . SER A 1 82 ? 22.531 -16.276 -3.205 1.00 67.31 82 SER A O 1
ATOM 665 N N . VAL A 1 83 ? 20.810 -15.547 -1.986 1.00 75.25 83 VAL A N 1
ATOM 666 C CA . VAL A 1 83 ? 20.312 -14.553 -2.949 1.00 75.25 83 VAL A CA 1
ATOM 667 C C . VAL A 1 83 ? 20.803 -13.166 -2.541 1.00 75.25 83 VAL A C 1
ATOM 669 O O . VAL A 1 83 ? 20.683 -12.771 -1.383 1.00 75.25 83 VAL A O 1
ATOM 672 N N . VAL A 1 84 ? 21.326 -12.394 -3.485 1.00 76.19 84 VAL A N 1
ATOM 673 C CA . VAL A 1 84 ? 21.745 -11.007 -3.264 1.00 76.19 84 VAL A CA 1
ATOM 674 C C . VAL A 1 84 ? 20.594 -10.069 -3.590 1.00 76.19 84 VAL A C 1
ATOM 676 O O . VAL A 1 84 ? 20.056 -10.079 -4.700 1.00 76.19 84 VAL A O 1
ATOM 679 N N . PHE A 1 85 ? 20.247 -9.216 -2.626 1.00 77.94 85 PHE A N 1
ATOM 680 C CA . PHE A 1 85 ? 19.285 -8.138 -2.828 1.00 77.94 85 PHE A CA 1
ATOM 681 C C . PHE A 1 85 ? 20.004 -6.823 -3.134 1.00 77.94 85 PHE A C 1
ATOM 683 O O . PHE A 1 85 ? 20.571 -6.175 -2.244 1.00 77.94 85 PHE A O 1
ATOM 690 N N . GLY A 1 86 ? 19.995 -6.451 -4.414 1.00 78.31 86 GLY A N 1
ATOM 691 C CA . GLY A 1 86 ? 20.634 -5.252 -4.937 1.00 78.31 86 GLY A CA 1
ATOM 692 C C . GLY A 1 86 ? 19.633 -4.116 -5.096 1.00 78.31 86 GLY A C 1
ATOM 693 O O . GLY A 1 86 ? 18.589 -4.273 -5.725 1.00 78.31 86 GLY A O 1
ATOM 694 N N . VAL A 1 87 ? 19.968 -2.947 -4.557 1.00 79.12 87 VAL A N 1
ATOM 695 C CA . VAL A 1 87 ? 19.140 -1.744 -4.664 1.00 79.12 87 VAL A CA 1
ATOM 696 C C . VAL A 1 87 ? 19.966 -0.597 -5.205 1.00 79.12 87 VAL A C 1
ATOM 698 O O . VAL A 1 87 ? 21.035 -0.267 -4.688 1.00 79.12 87 VAL A O 1
ATOM 701 N N . ARG A 1 88 ? 19.439 0.055 -6.232 1.00 78.62 88 ARG A N 1
ATOM 702 C CA . ARG A 1 88 ? 19.989 1.267 -6.821 1.00 78.62 88 ARG A CA 1
ATOM 703 C C . ARG A 1 88 ? 19.009 2.415 -6.616 1.00 78.62 88 ARG A C 1
ATOM 705 O O . ARG A 1 88 ? 18.044 2.513 -7.361 1.00 78.62 88 ARG A O 1
ATOM 712 N N . PRO A 1 89 ? 19.237 3.319 -5.653 1.00 74.38 89 PRO A N 1
ATOM 713 C CA . PRO A 1 89 ? 18.433 4.530 -5.538 1.00 74.38 89 PRO A CA 1
ATOM 714 C C . PRO A 1 89 ? 18.601 5.440 -6.770 1.00 74.38 89 PRO A C 1
ATOM 716 O O . PRO A 1 89 ? 19.620 5.359 -7.467 1.00 74.38 89 PRO A O 1
ATOM 719 N N . PRO A 1 90 ? 17.656 6.360 -7.028 1.00 72.56 90 PRO A N 1
ATOM 720 C CA . PRO A 1 90 ? 17.748 7.263 -8.165 1.00 72.56 90 PRO A CA 1
ATOM 721 C C . PRO A 1 90 ? 19.031 8.093 -8.078 1.00 72.56 90 PRO A C 1
ATOM 723 O O . PRO A 1 90 ? 19.333 8.692 -7.044 1.00 72.56 90 PRO A O 1
ATOM 726 N N . LYS A 1 91 ? 19.787 8.123 -9.181 1.00 75.44 91 LYS A N 1
ATOM 727 C CA . LYS A 1 91 ? 21.064 8.849 -9.308 1.00 75.44 91 LYS A CA 1
ATOM 728 C C . LYS A 1 91 ? 22.172 8.382 -8.342 1.00 75.44 91 LYS A C 1
ATOM 730 O O . LYS A 1 91 ? 23.139 9.113 -8.146 1.00 75.44 91 LYS A O 1
ATOM 735 N N . LYS A 1 92 ? 22.059 7.191 -7.739 1.00 78.50 92 LYS A N 1
ATOM 736 C CA . LYS A 1 92 ? 23.095 6.591 -6.875 1.00 78.50 92 LYS A CA 1
ATOM 737 C C . LYS A 1 92 ? 23.611 5.274 -7.461 1.00 78.50 92 LYS A C 1
ATOM 739 O O . LYS A 1 92 ? 23.006 4.708 -8.370 1.00 78.50 92 LYS A O 1
ATOM 744 N N . SER A 1 93 ? 24.749 4.803 -6.953 1.00 76.12 93 SER A N 1
ATOM 745 C CA . SER A 1 93 ? 25.313 3.498 -7.304 1.00 76.12 93 SER A CA 1
ATOM 746 C C . SER A 1 93 ? 24.534 2.347 -6.661 1.00 76.12 93 SER A C 1
ATOM 748 O O . SER A 1 93 ? 23.777 2.538 -5.704 1.00 76.12 93 SER A O 1
ATOM 750 N N . TRP A 1 94 ? 24.731 1.145 -7.205 1.00 79.31 94 TRP A N 1
ATOM 751 C CA . TRP A 1 94 ? 24.205 -0.096 -6.647 1.00 79.31 94 TRP A CA 1
ATOM 752 C C . TRP A 1 94 ? 24.734 -0.327 -5.231 1.00 79.31 94 TRP A C 1
ATOM 754 O O . TRP A 1 94 ? 25.934 -0.204 -4.979 1.00 79.31 94 TRP A O 1
ATOM 764 N N . LYS A 1 95 ? 23.830 -0.681 -4.318 1.00 73.38 95 LYS A N 1
ATOM 765 C CA . LYS A 1 95 ? 24.146 -1.122 -2.962 1.00 73.38 95 LYS A CA 1
ATOM 766 C C . LYS A 1 95 ? 23.507 -2.479 -2.710 1.00 73.38 95 LYS A C 1
ATOM 768 O O . LYS A 1 95 ? 22.318 -2.656 -2.966 1.00 73.38 95 LYS A O 1
ATOM 773 N N . ASN A 1 96 ? 24.288 -3.405 -2.171 1.00 72.69 96 ASN A N 1
ATOM 774 C CA . ASN A 1 96 ? 23.765 -4.677 -1.687 1.00 72.69 96 ASN A CA 1
ATOM 775 C C . ASN A 1 96 ? 23.282 -4.490 -0.253 1.00 72.69 96 ASN A C 1
ATOM 777 O O . ASN A 1 96 ? 24.018 -3.967 0.583 1.00 72.69 96 ASN A O 1
ATOM 781 N N . ILE A 1 97 ? 22.033 -4.872 0.002 1.00 66.00 97 ILE A N 1
ATOM 782 C CA . ILE A 1 97 ? 21.403 -4.713 1.318 1.00 66.00 97 ILE A CA 1
ATOM 783 C C . ILE A 1 97 ? 21.535 -5.997 2.140 1.00 66.00 97 ILE A C 1
ATOM 785 O O . ILE A 1 97 ? 21.680 -5.916 3.356 1.00 66.00 97 ILE A O 1
ATOM 789 N N . ALA A 1 98 ? 21.512 -7.168 1.499 1.00 62.81 98 ALA A N 1
ATOM 790 C CA . ALA A 1 98 ? 21.629 -8.446 2.192 1.00 62.81 98 ALA A CA 1
ATOM 791 C C . ALA A 1 98 ? 22.087 -9.578 1.261 1.00 62.81 98 ALA A C 1
ATOM 793 O O . ALA A 1 98 ? 21.738 -9.592 0.077 1.00 62.81 98 ALA A O 1
ATOM 794 N N . ASN A 1 99 ? 22.799 -10.541 1.853 1.00 59.06 99 ASN A N 1
ATOM 795 C CA . ASN A 1 99 ? 22.983 -11.890 1.323 1.00 59.06 99 ASN A CA 1
ATOM 796 C C . ASN A 1 99 ? 21.993 -12.797 2.063 1.00 59.06 99 ASN A C 1
ATOM 798 O O . ASN A 1 99 ? 22.072 -12.941 3.281 1.00 59.06 99 ASN A O 1
ATOM 802 N N . LEU A 1 100 ? 21.022 -13.348 1.345 1.00 54.97 100 LEU A N 1
ATOM 803 C CA . LEU A 1 100 ? 19.903 -14.102 1.902 1.00 54.97 100 LEU A CA 1
ATOM 804 C C . LEU A 1 100 ? 20.133 -15.590 1.736 1.00 54.97 100 LEU A C 1
ATOM 806 O O . LEU A 1 100 ? 20.054 -16.078 0.616 1.00 54.97 100 LEU A O 1
ATOM 810 N N . SER A 1 101 ? 20.403 -16.325 2.812 1.00 52.31 101 SER A N 1
ATOM 811 C CA . SER A 1 101 ? 20.487 -17.782 2.699 1.00 52.31 101 SER A CA 1
ATOM 812 C C . SER A 1 101 ? 19.126 -18.348 2.260 1.00 52.31 101 SER A C 1
ATOM 814 O O . SER A 1 101 ? 18.090 -18.026 2.841 1.00 52.31 101 SER A O 1
ATOM 816 N N . VAL A 1 102 ? 19.106 -19.177 1.212 1.00 51.81 102 VAL A N 1
ATOM 817 C CA . VAL A 1 102 ? 17.862 -19.728 0.630 1.00 51.81 102 VAL A CA 1
ATOM 818 C C . VAL A 1 102 ? 17.139 -20.667 1.610 1.00 51.81 102 VAL A C 1
ATOM 820 O O . VAL A 1 102 ? 15.918 -20.826 1.555 1.00 51.81 102 VAL A O 1
ATOM 823 N N . VAL A 1 103 ? 17.883 -21.233 2.568 1.00 48.38 103 VAL A N 1
ATOM 824 C CA . VAL A 1 103 ? 17.384 -22.135 3.620 1.00 48.38 103 VAL A CA 1
ATOM 825 C C . VAL A 1 103 ? 16.635 -21.381 4.731 1.00 48.38 103 VAL A C 1
ATOM 827 O O . VAL A 1 103 ? 15.713 -21.924 5.350 1.00 48.38 103 VAL A O 1
ATOM 830 N N . GLU A 1 104 ? 16.948 -20.105 4.966 1.00 46.19 104 GLU A N 1
ATOM 831 C CA . GLU A 1 104 ? 16.167 -19.254 5.859 1.00 46.19 104 GLU A CA 1
ATOM 832 C C . GLU A 1 104 ? 14.900 -18.791 5.140 1.00 46.19 104 GLU A C 1
ATOM 834 O O . GLU A 1 104 ? 14.861 -17.744 4.503 1.00 46.19 104 GLU A O 1
ATOM 839 N N . ARG A 1 105 ? 13.853 -19.625 5.231 1.00 46.62 105 ARG A N 1
ATOM 840 C CA . ARG A 1 105 ? 12.512 -19.413 4.661 1.00 46.62 105 ARG A CA 1
ATOM 841 C C . ARG A 1 105 ? 12.154 -17.923 4.533 1.00 46.62 105 ARG A C 1
ATOM 843 O O . ARG A 1 105 ? 12.213 -17.212 5.529 1.00 46.62 105 ARG A O 1
ATOM 850 N N . LEU A 1 106 ? 11.650 -17.510 3.363 1.00 48.00 106 LEU A N 1
ATOM 851 C CA . LEU A 1 106 ? 11.053 -16.199 3.011 1.00 48.00 106 LEU A CA 1
ATOM 852 C C . LEU A 1 106 ? 10.316 -15.441 4.144 1.00 48.00 106 LEU A C 1
ATOM 854 O O . LEU A 1 106 ? 10.271 -14.216 4.146 1.00 48.00 106 LEU A O 1
ATOM 858 N N . TYR A 1 107 ? 9.747 -16.138 5.126 1.00 45.03 107 TYR A N 1
ATOM 859 C CA . TYR A 1 107 ? 9.136 -15.537 6.316 1.00 45.03 107 TYR A CA 1
ATOM 860 C C . TYR A 1 107 ? 10.161 -14.813 7.213 1.00 45.03 107 TYR A C 1
ATOM 862 O O . TYR A 1 107 ? 9.887 -13.727 7.714 1.00 45.03 107 TYR A O 1
ATOM 870 N N . LYS A 1 108 ? 11.369 -15.370 7.369 1.00 41.56 108 LYS A N 1
ATOM 871 C CA . LYS A 1 108 ? 12.491 -14.774 8.110 1.00 41.56 108 LYS A CA 1
ATOM 872 C C . LYS A 1 108 ? 13.052 -13.541 7.390 1.00 41.56 108 LYS A C 1
ATOM 874 O O . LYS A 1 108 ? 13.481 -12.615 8.059 1.00 41.56 108 LYS A O 1
ATOM 879 N N . LEU A 1 109 ? 12.972 -13.487 6.055 1.00 46.03 109 LEU A N 1
ATOM 880 C CA . LEU A 1 109 ? 13.311 -12.317 5.227 1.00 46.03 109 LEU A CA 1
ATOM 881 C C . LEU A 1 109 ? 12.388 -11.123 5.519 1.00 46.03 109 LEU A C 1
ATOM 883 O O . LEU A 1 109 ? 12.879 -10.016 5.733 1.00 46.03 109 LEU A O 1
ATOM 887 N N . VAL A 1 110 ? 11.068 -11.342 5.570 1.00 45.69 110 VAL A N 1
ATOM 888 C CA . VAL A 1 110 ? 10.103 -10.274 5.897 1.00 45.69 110 VAL A CA 1
ATOM 889 C C . VAL A 1 110 ? 10.324 -9.776 7.326 1.00 45.69 110 VAL A C 1
ATOM 891 O O . VAL A 1 110 ? 10.354 -8.571 7.551 1.00 45.69 110 VAL A O 1
ATOM 894 N N . VAL A 1 111 ? 10.567 -10.687 8.273 1.00 39.47 111 VAL A N 1
ATOM 895 C CA . VAL A 1 111 ? 10.802 -10.337 9.683 1.00 39.47 111 VAL A CA 1
ATOM 896 C C . VAL A 1 111 ? 12.170 -9.667 9.896 1.00 39.47 111 VAL A C 1
ATOM 898 O O . VAL A 1 111 ? 12.256 -8.681 10.619 1.00 39.47 111 VAL A O 1
ATOM 901 N N . SER A 1 112 ? 13.239 -10.133 9.243 1.00 37.69 112 SER A N 1
ATOM 902 C CA . SER A 1 112 ? 14.605 -9.621 9.441 1.00 37.69 112 SER A CA 1
ATOM 903 C C . SER A 1 112 ? 14.854 -8.283 8.749 1.00 37.69 112 SER A C 1
ATOM 905 O O . SER A 1 112 ? 15.590 -7.460 9.285 1.00 37.69 112 SER A O 1
ATOM 907 N N . ILE A 1 113 ? 14.247 -8.028 7.584 1.00 45.31 113 ILE A N 1
ATOM 908 C CA . ILE A 1 113 ? 14.338 -6.710 6.936 1.00 45.31 113 ILE A CA 1
ATOM 909 C C . ILE A 1 113 ? 13.520 -5.668 7.717 1.00 45.31 113 ILE A C 1
ATOM 911 O O . ILE A 1 113 ? 13.912 -4.503 7.776 1.00 45.31 113 ILE A O 1
ATOM 915 N N . PHE A 1 114 ? 12.424 -6.090 8.356 1.00 42.12 114 PHE A N 1
ATOM 916 C CA . PHE A 1 114 ? 11.588 -5.233 9.196 1.00 42.12 114 PHE A CA 1
ATOM 917 C C . PHE A 1 114 ? 12.237 -4.910 10.557 1.00 42.12 114 PHE A C 1
ATOM 919 O O . PHE A 1 114 ? 12.052 -3.814 11.072 1.00 42.12 114 PHE A O 1
ATOM 926 N N . LEU A 1 115 ? 13.075 -5.800 11.107 1.00 38.16 115 LEU A N 1
ATOM 927 C CA . LEU A 1 115 ? 13.764 -5.576 12.389 1.00 38.16 115 LEU A CA 1
ATOM 928 C C . LEU A 1 115 ? 15.009 -4.664 12.290 1.00 38.16 115 LEU A C 1
ATOM 930 O O . LEU A 1 115 ? 15.493 -4.173 13.305 1.00 38.16 115 LEU A O 1
ATOM 934 N N . CYS A 1 116 ? 15.536 -4.412 11.085 1.00 37.53 116 CYS A N 1
ATOM 935 C CA . CYS A 1 116 ? 16.708 -3.545 10.866 1.00 37.53 116 CYS A CA 1
ATOM 936 C C . CYS A 1 116 ? 16.353 -2.077 10.557 1.00 37.53 116 CYS A C 1
ATOM 938 O O . CYS A 1 116 ? 17.200 -1.325 10.059 1.00 37.53 116 CYS A O 1
ATOM 940 N N . VAL A 1 117 ? 15.119 -1.642 10.829 1.00 44.75 117 VAL A N 1
ATOM 941 C CA . VAL A 1 117 ? 14.635 -0.284 10.531 1.00 44.75 117 VAL A CA 1
ATOM 942 C C . VAL A 1 117 ? 15.146 0.700 11.587 1.00 44.75 117 VAL A C 1
ATOM 944 O O . VAL A 1 117 ? 14.416 1.198 12.430 1.00 44.75 117 VAL A O 1
ATOM 947 N N . GLY A 1 118 ? 16.454 0.950 11.551 1.00 44.38 118 GLY A N 1
ATOM 948 C CA . GLY A 1 118 ? 17.114 1.943 12.393 1.00 44.38 118 GLY A CA 1
ATOM 949 C C . GLY A 1 118 ? 17.661 3.152 11.636 1.00 44.38 118 GLY A C 1
ATOM 950 O O . GLY A 1 118 ? 17.773 4.208 12.244 1.00 44.38 118 GLY A O 1
ATOM 951 N N . LEU A 1 119 ? 18.034 3.054 10.344 1.00 41.81 119 LEU A N 1
ATOM 952 C CA . LEU A 1 119 ? 18.826 4.157 9.761 1.00 41.81 119 LEU A CA 1
ATOM 953 C C . LEU A 1 119 ? 18.822 4.395 8.243 1.00 41.81 119 LEU A C 1
ATOM 955 O O . LEU A 1 119 ? 19.523 5.299 7.788 1.00 41.81 119 LEU A O 1
ATOM 959 N N . HIS A 1 120 ? 18.068 3.677 7.411 1.00 57.75 120 HIS A N 1
ATOM 960 C CA . HIS A 1 120 ? 18.167 3.895 5.961 1.00 57.75 120 HIS A CA 1
ATOM 961 C C . HIS A 1 120 ? 16.794 3.943 5.292 1.00 57.75 120 HIS A C 1
ATOM 963 O O . HIS A 1 120 ? 16.212 2.918 4.987 1.00 57.75 120 HIS A O 1
ATOM 969 N N . SER A 1 121 ? 16.292 5.139 4.973 1.00 54.28 121 SER A N 1
ATOM 970 C CA . SER A 1 121 ? 15.012 5.333 4.261 1.00 54.28 121 SER A CA 1
ATOM 971 C C . SER A 1 121 ? 14.871 4.499 2.972 1.00 54.28 121 SER A C 1
ATOM 973 O O . SER A 1 121 ? 13.766 4.138 2.564 1.00 54.28 121 SER A O 1
ATOM 975 N N . CYS A 1 122 ? 15.989 4.127 2.335 1.00 58.25 122 CYS A N 1
ATOM 976 C CA . CYS A 1 122 ? 16.004 3.250 1.166 1.00 58.25 122 CYS A CA 1
ATOM 977 C C . CYS A 1 122 ? 15.776 1.759 1.477 1.00 58.25 122 CYS A C 1
ATOM 979 O O . CYS A 1 122 ? 15.312 1.045 0.590 1.00 58.25 122 CYS A O 1
ATOM 981 N N . THR A 1 123 ? 16.063 1.274 2.692 1.00 65.50 123 THR A N 1
ATOM 982 C CA . THR A 1 123 ? 15.770 -0.120 3.072 1.00 65.50 123 THR A CA 1
ATOM 983 C C . THR A 1 123 ? 14.269 -0.324 3.246 1.00 65.50 123 THR A C 1
ATOM 985 O O . THR A 1 123 ? 13.745 -1.311 2.738 1.00 65.50 123 THR A O 1
ATOM 988 N N . THR A 1 124 ? 13.565 0.644 3.843 1.00 70.69 124 THR A N 1
ATOM 989 C CA . THR A 1 124 ? 12.105 0.612 4.041 1.00 70.69 124 THR A CA 1
ATOM 990 C C . THR A 1 124 ? 11.338 0.650 2.720 1.00 70.69 124 THR A C 1
ATOM 992 O O . THR A 1 124 ? 10.386 -0.098 2.528 1.00 70.69 124 THR A O 1
ATOM 995 N N . LEU A 1 125 ? 11.767 1.476 1.758 1.00 75.50 125 LEU A N 1
ATOM 996 C CA . LEU A 1 125 ? 11.148 1.480 0.426 1.00 75.50 125 LEU A CA 1
ATOM 997 C C . LEU A 1 125 ? 11.387 0.177 -0.330 1.00 75.50 125 LEU A C 1
ATOM 999 O O . LEU A 1 125 ? 10.481 -0.318 -0.995 1.00 75.50 125 LEU A O 1
ATOM 1003 N N . SER A 1 126 ? 12.596 -0.377 -0.234 1.00 76.12 126 SER A N 1
ATOM 1004 C CA . SER A 1 126 ? 12.927 -1.610 -0.941 1.00 76.12 126 SER A CA 1
ATOM 1005 C C . SER A 1 126 ? 12.200 -2.823 -0.358 1.00 76.12 126 SER A C 1
ATOM 1007 O O . SER A 1 126 ? 11.695 -3.667 -1.097 1.00 76.12 126 SER A O 1
ATOM 1009 N N . SER A 1 127 ? 12.084 -2.888 0.971 1.00 76.50 127 SER A N 1
ATOM 1010 C CA . SER A 1 127 ? 11.323 -3.931 1.657 1.00 76.50 127 SER A CA 1
ATOM 1011 C C . SER A 1 127 ? 9.841 -3.858 1.307 1.00 76.50 127 SER A C 1
ATOM 1013 O O . SER A 1 127 ? 9.232 -4.866 0.953 1.00 76.50 127 SER A O 1
ATOM 1015 N N . LEU A 1 128 ? 9.278 -2.652 1.311 1.00 78.81 128 LEU A N 1
ATOM 1016 C CA . LEU A 1 128 ? 7.894 -2.413 0.949 1.00 78.81 128 LEU A CA 1
ATOM 1017 C C . LEU A 1 128 ? 7.615 -2.763 -0.520 1.00 78.81 128 LEU A C 1
ATOM 1019 O O . LEU A 1 128 ? 6.605 -3.398 -0.822 1.00 78.81 128 LEU A O 1
ATOM 1023 N N . ALA A 1 129 ? 8.533 -2.415 -1.426 1.00 79.06 129 ALA A N 1
ATOM 1024 C CA . ALA A 1 129 ? 8.451 -2.798 -2.832 1.00 79.06 129 ALA A CA 1
ATOM 1025 C C . ALA A 1 129 ? 8.446 -4.325 -3.005 1.00 79.06 129 ALA A C 1
ATOM 1027 O O . ALA A 1 129 ? 7.660 -4.847 -3.794 1.00 79.06 129 ALA A O 1
ATOM 1028 N N . LEU A 1 130 ? 9.260 -5.047 -2.230 1.00 78.12 130 LEU A N 1
ATOM 1029 C CA . LEU A 1 130 ? 9.276 -6.508 -2.236 1.00 78.12 130 LEU A CA 1
ATOM 1030 C C . LEU A 1 130 ? 7.966 -7.108 -1.700 1.00 78.12 130 LEU A C 1
ATOM 1032 O O . LEU A 1 130 ? 7.426 -8.033 -2.305 1.00 78.12 130 LEU A O 1
ATOM 1036 N N . VAL A 1 131 ? 7.421 -6.567 -0.606 1.00 79.81 131 VAL A N 1
ATOM 1037 C CA . VAL A 1 131 ? 6.128 -7.005 -0.049 1.00 79.81 131 VAL A CA 1
ATOM 1038 C C . VAL A 1 131 ? 4.998 -6.793 -1.059 1.00 79.81 131 VAL A C 1
ATOM 1040 O O . VAL A 1 131 ? 4.166 -7.682 -1.251 1.00 79.81 131 VAL A O 1
ATOM 1043 N N . PHE A 1 132 ? 4.983 -5.658 -1.760 1.00 79.94 132 PHE A N 1
ATOM 1044 C CA . PHE A 1 132 ? 3.995 -5.396 -2.806 1.00 79.94 132 PHE A CA 1
ATOM 1045 C C . PHE A 1 132 ? 4.200 -6.253 -4.061 1.00 79.94 132 PHE A C 1
ATOM 1047 O O . PHE A 1 132 ? 3.218 -6.669 -4.677 1.00 79.94 132 PHE A O 1
ATOM 1054 N N . ALA A 1 133 ? 5.442 -6.583 -4.422 1.00 81.44 133 ALA A N 1
ATOM 1055 C CA . ALA A 1 133 ? 5.720 -7.533 -5.497 1.00 81.44 133 ALA A CA 1
ATOM 1056 C C . ALA A 1 133 ? 5.196 -8.938 -5.152 1.00 81.44 133 ALA A C 1
ATOM 1058 O O . ALA A 1 133 ? 4.550 -9.583 -5.979 1.00 81.44 133 ALA A O 1
ATOM 1059 N N . LEU A 1 134 ? 5.394 -9.380 -3.906 1.00 80.25 134 LEU A N 1
ATOM 1060 C CA . LEU A 1 134 ? 4.837 -10.635 -3.400 1.00 80.25 134 LEU A CA 1
ATOM 1061 C C . LEU A 1 134 ? 3.308 -10.619 -3.392 1.00 80.25 134 LEU A C 1
ATOM 1063 O O . LEU A 1 134 ? 2.702 -11.60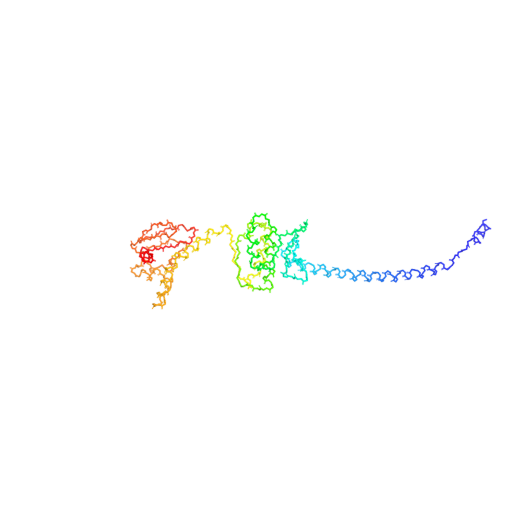2 -3.803 1.00 80.25 134 LEU A O 1
ATOM 1067 N N . HIS A 1 135 ? 2.688 -9.504 -2.998 1.00 79.62 135 HIS A N 1
ATOM 1068 C CA . HIS A 1 135 ? 1.235 -9.339 -3.061 1.00 79.62 135 HIS A CA 1
ATOM 1069 C C . HIS A 1 135 ? 0.694 -9.506 -4.487 1.00 79.62 135 HIS A C 1
ATOM 1071 O O . HIS A 1 135 ? -0.345 -10.128 -4.687 1.00 79.62 135 HIS A O 1
ATOM 1077 N N . HIS A 1 136 ? 1.409 -8.979 -5.485 1.00 81.12 136 HIS A N 1
ATOM 1078 C CA . HIS A 1 136 ? 1.011 -9.127 -6.881 1.00 81.12 136 HIS A CA 1
ATOM 1079 C C . HIS A 1 136 ? 1.127 -10.574 -7.376 1.00 81.12 136 HIS A C 1
ATOM 1081 O O . HIS A 1 136 ? 0.278 -11.026 -8.138 1.00 81.12 136 HIS A O 1
ATOM 1087 N N . TYR A 1 137 ? 2.154 -11.302 -6.930 1.00 82.50 137 TYR A N 1
ATOM 1088 C CA . TYR A 1 137 ? 2.330 -12.712 -7.275 1.00 82.50 137 TYR A CA 1
ATOM 1089 C C . TYR A 1 137 ? 1.317 -13.620 -6.561 1.00 82.50 137 TYR A C 1
ATOM 1091 O O . TYR A 1 137 ? 0.751 -14.527 -7.170 1.00 82.50 137 TYR A O 1
ATOM 1099 N N . LYS A 1 138 ? 1.078 -13.381 -5.268 1.00 79.56 138 LYS A N 1
ATOM 1100 C CA . LYS A 1 138 ? 0.135 -14.137 -4.444 1.00 79.56 138 LYS A CA 1
ATOM 1101 C C . LYS A 1 138 ? -0.610 -13.185 -3.497 1.00 79.56 138 LYS A C 1
ATOM 1103 O O . LYS A 1 138 ? -0.051 -12.811 -2.462 1.00 79.56 138 LYS A O 1
ATOM 1108 N N . PRO A 1 139 ? -1.860 -12.804 -3.815 1.00 79.50 139 PRO A N 1
ATOM 1109 C CA . PRO A 1 139 ? -2.596 -11.840 -3.011 1.00 79.50 139 PRO A CA 1
ATOM 1110 C C . PRO A 1 139 ? -2.982 -12.444 -1.659 1.00 79.50 139 PRO A C 1
ATOM 1112 O O . PRO A 1 139 ? -3.544 -13.537 -1.575 1.00 79.50 139 PRO A O 1
ATOM 1115 N N . THR A 1 140 ? -2.680 -11.707 -0.594 1.00 77.81 140 THR A N 1
ATOM 1116 C CA . THR A 1 140 ? -3.089 -12.020 0.782 1.00 77.81 140 THR A CA 1
ATOM 1117 C C . THR A 1 140 ? -4.229 -11.094 1.193 1.00 77.81 140 THR A C 1
ATOM 1119 O O . THR A 1 140 ? -4.214 -9.917 0.842 1.00 77.81 140 THR A O 1
ATOM 1122 N N . LEU A 1 141 ? -5.210 -11.615 1.936 1.00 81.19 141 LEU A N 1
ATOM 1123 C CA . LEU A 1 141 ? -6.447 -10.888 2.263 1.00 81.19 141 LEU A CA 1
ATOM 1124 C C . LEU A 1 141 ? -6.259 -9.772 3.303 1.00 81.19 141 LEU A C 1
ATOM 1126 O O . LEU A 1 141 ? -7.013 -8.803 3.294 1.00 81.19 141 LEU A O 1
ATOM 1130 N N . LEU A 1 142 ? -5.273 -9.903 4.194 1.00 81.44 142 LEU A N 1
ATOM 1131 C CA . LEU A 1 142 ? -5.041 -8.980 5.303 1.00 81.44 142 LEU A CA 1
ATOM 1132 C C . LEU A 1 142 ? -3.553 -8.645 5.423 1.00 81.44 142 LEU A C 1
ATOM 1134 O O . LEU A 1 142 ? -2.714 -9.544 5.491 1.00 81.44 142 LEU A O 1
ATOM 1138 N N . TYR A 1 143 ? -3.253 -7.352 5.509 1.00 79.62 143 TYR A N 1
ATOM 1139 C CA . TYR A 1 143 ? -1.935 -6.805 5.810 1.00 79.62 143 TYR A CA 1
ATOM 1140 C C . TYR A 1 143 ? -2.004 -5.960 7.075 1.00 79.62 143 TYR A C 1
ATOM 1142 O O . TYR A 1 143 ? -2.844 -5.068 7.185 1.00 79.62 143 TYR A O 1
ATOM 1150 N N . VAL A 1 144 ? -1.083 -6.214 8.002 1.00 78.38 144 VAL A N 1
ATOM 1151 C CA . VAL A 1 144 ? -0.857 -5.379 9.184 1.00 78.38 144 VAL A CA 1
ATOM 1152 C C . VAL A 1 144 ? 0.535 -4.784 9.054 1.00 78.38 144 VAL A C 1
ATOM 1154 O O . VAL A 1 144 ? 1.505 -5.515 8.866 1.00 78.38 144 VAL A O 1
ATOM 1157 N N . MET A 1 145 ? 0.621 -3.460 9.086 1.00 75.56 145 MET A N 1
ATOM 1158 C CA . MET A 1 145 ? 1.861 -2.716 8.913 1.00 75.56 145 MET A CA 1
ATOM 1159 C C . MET A 1 145 ? 2.016 -1.753 10.077 1.00 75.56 145 MET A C 1
ATOM 1161 O O . MET A 1 145 ? 1.086 -1.008 10.379 1.00 75.56 145 MET A O 1
ATOM 1165 N N . ASP A 1 146 ? 3.184 -1.758 10.700 1.00 76.12 146 ASP A N 1
ATOM 1166 C CA . ASP A 1 146 ? 3.482 -0.914 11.851 1.00 76.12 146 ASP A CA 1
ATOM 1167 C C . ASP A 1 146 ? 4.606 0.067 11.509 1.00 76.12 146 ASP A C 1
ATOM 1169 O O . ASP A 1 146 ? 5.527 -0.287 10.772 1.00 76.12 146 ASP A O 1
ATOM 1173 N N . GLU A 1 147 ? 4.486 1.309 11.976 1.00 73.50 147 GLU A N 1
ATOM 1174 C CA . GLU A 1 147 ? 5.494 2.381 11.894 1.00 73.50 147 GLU A CA 1
ATOM 1175 C C . GLU A 1 147 ? 6.167 2.593 10.514 1.00 73.50 147 GLU A C 1
ATOM 1177 O O . GLU A 1 147 ? 7.295 3.081 10.407 1.00 73.50 147 GLU A O 1
ATOM 1182 N N . ILE A 1 148 ? 5.474 2.285 9.412 1.00 73.69 148 ILE A N 1
ATOM 1183 C CA . ILE A 1 148 ? 6.072 2.345 8.065 1.00 73.69 148 ILE A CA 1
ATOM 1184 C C . ILE A 1 148 ? 6.527 3.751 7.655 1.00 73.69 148 ILE A C 1
ATOM 1186 O O . ILE A 1 148 ? 7.392 3.887 6.793 1.00 73.69 148 ILE A O 1
ATOM 1190 N N . ASP A 1 149 ? 5.950 4.799 8.245 1.00 74.81 149 ASP A N 1
ATOM 1191 C CA . ASP A 1 149 ? 6.244 6.194 7.926 1.00 74.81 149 ASP A CA 1
ATOM 1192 C C . ASP A 1 149 ? 7.377 6.804 8.763 1.00 74.81 149 ASP A C 1
ATOM 1194 O O . ASP A 1 149 ? 7.829 7.897 8.430 1.00 74.81 149 ASP A O 1
ATOM 1198 N N . ALA A 1 150 ? 7.899 6.102 9.778 1.00 71.38 150 ALA A N 1
ATOM 1199 C CA . ALA A 1 150 ? 8.924 6.635 10.682 1.00 71.38 150 ALA A CA 1
ATOM 1200 C C . ALA A 1 150 ? 10.235 7.016 9.967 1.00 71.38 150 ALA A C 1
ATOM 1202 O O . ALA A 1 150 ? 10.909 7.973 10.344 1.00 71.38 150 ALA A O 1
ATOM 1203 N N . THR A 1 151 ? 10.594 6.280 8.911 1.00 63.44 151 THR A N 1
ATOM 1204 C CA . THR A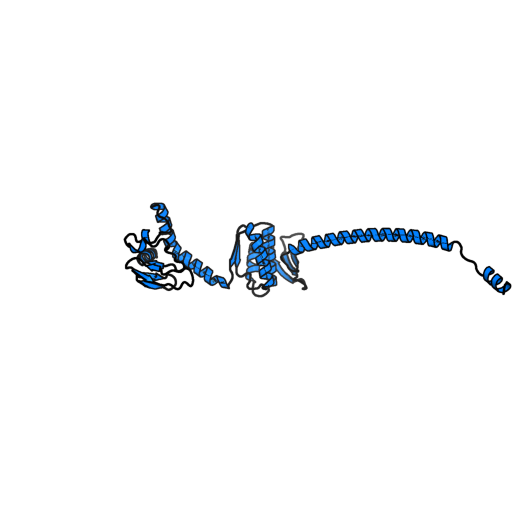 1 151 ? 11.852 6.461 8.159 1.00 63.44 151 THR A CA 1
ATOM 1205 C C . THR A 1 151 ? 11.647 6.993 6.739 1.00 63.44 151 THR A C 1
ATOM 1207 O O . THR A 1 151 ? 12.618 7.148 5.994 1.00 63.44 151 THR A O 1
ATOM 1210 N N . LEU A 1 152 ? 10.399 7.260 6.335 1.00 72.25 152 LEU A N 1
ATOM 1211 C CA . LEU A 1 152 ? 10.051 7.681 4.979 1.00 72.25 152 LEU A CA 1
ATOM 1212 C C . LEU A 1 152 ? 9.865 9.197 4.880 1.00 72.25 152 LEU A C 1
ATOM 1214 O O . LEU A 1 152 ? 9.173 9.818 5.681 1.00 72.25 152 LEU A O 1
ATOM 1218 N N . ASP A 1 153 ? 10.400 9.784 3.808 1.00 76.62 153 ASP A N 1
ATOM 1219 C CA . ASP A 1 153 ? 10.132 11.181 3.463 1.00 76.62 153 ASP A CA 1
ATOM 1220 C C . ASP A 1 153 ? 8.654 11.389 3.097 1.00 76.62 153 ASP A C 1
ATOM 1222 O O . ASP A 1 153 ? 8.036 10.548 2.440 1.00 76.62 153 ASP A O 1
ATOM 1226 N N . PHE A 1 154 ? 8.111 12.570 3.403 1.00 75.25 154 PHE A N 1
ATOM 1227 C CA . PHE A 1 154 ? 6.705 12.924 3.157 1.00 75.25 154 PHE A CA 1
ATOM 1228 C C . PHE A 1 154 ? 6.223 12.644 1.718 1.00 75.25 154 PHE A C 1
ATOM 1230 O O . PHE A 1 154 ? 5.113 12.151 1.509 1.00 75.25 154 PHE A O 1
ATOM 1237 N N . LYS A 1 155 ? 7.073 12.896 0.710 1.00 75.88 155 LYS A N 1
ATOM 1238 C CA . LYS A 1 155 ? 6.762 12.603 -0.702 1.00 75.88 155 LYS A CA 1
ATOM 1239 C C . LYS A 1 155 ? 6.537 11.107 -0.938 1.00 75.88 155 LYS A C 1
ATOM 1241 O O . LYS A 1 155 ? 5.579 10.727 -1.603 1.00 75.88 155 LYS A O 1
ATOM 1246 N N . ASN A 1 156 ? 7.391 10.267 -0.358 1.00 76.06 156 ASN A N 1
ATOM 1247 C CA . ASN A 1 156 ? 7.317 8.817 -0.501 1.00 76.06 156 ASN A CA 1
ATOM 1248 C C . ASN A 1 156 ? 6.143 8.234 0.297 1.00 76.06 156 ASN A C 1
ATOM 1250 O O . ASN A 1 156 ? 5.457 7.345 -0.201 1.00 76.06 156 ASN A O 1
ATOM 1254 N N . VAL A 1 157 ? 5.846 8.789 1.479 1.00 79.12 157 VAL A N 1
ATOM 1255 C CA . VAL A 1 157 ? 4.654 8.425 2.267 1.00 79.12 157 VAL A CA 1
ATOM 1256 C C . VAL A 1 157 ? 3.370 8.671 1.471 1.00 79.12 157 VAL A C 1
ATOM 1258 O O . VAL A 1 157 ? 2.477 7.827 1.479 1.00 79.12 157 VAL A O 1
ATOM 1261 N N . SER A 1 158 ? 3.277 9.789 0.743 1.00 77.94 158 SER A N 1
ATOM 1262 C CA . SER A 1 158 ? 2.112 10.090 -0.101 1.00 77.94 158 SER A CA 1
ATOM 1263 C C . SER A 1 158 ? 1.931 9.068 -1.229 1.00 77.94 158 SER A C 1
ATOM 1265 O O . SER A 1 158 ? 0.818 8.590 -1.443 1.00 77.94 158 SER A O 1
ATOM 1267 N N . ILE A 1 159 ? 3.018 8.668 -1.895 1.00 78.31 159 ILE A N 1
ATOM 1268 C CA . ILE A 1 159 ? 2.995 7.682 -2.989 1.00 78.31 159 ILE A CA 1
ATOM 1269 C C . ILE A 1 159 ? 2.560 6.310 -2.479 1.00 78.31 159 ILE A C 1
ATOM 1271 O O . ILE A 1 159 ? 1.659 5.692 -3.046 1.00 78.31 159 ILE A O 1
ATOM 1275 N N . VAL A 1 160 ? 3.156 5.858 -1.373 1.00 79.56 160 VAL A N 1
ATOM 1276 C CA . VAL A 1 160 ? 2.784 4.600 -0.714 1.00 79.56 160 VAL A CA 1
ATOM 1277 C C . VAL A 1 160 ? 1.327 4.640 -0.261 1.00 79.56 160 VAL A C 1
ATOM 1279 O O . VAL A 1 160 ? 0.586 3.691 -0.500 1.00 79.56 160 VAL A O 1
ATOM 1282 N N . GLY A 1 161 ? 0.886 5.749 0.335 1.00 80.81 161 GLY A N 1
ATOM 1283 C CA . GLY A 1 161 ? -0.501 5.930 0.754 1.00 80.81 161 GLY A CA 1
ATOM 1284 C C . GLY A 1 161 ? -1.477 5.848 -0.419 1.00 80.81 161 GLY A C 1
ATOM 1285 O O . GLY A 1 161 ? -2.501 5.173 -0.323 1.00 80.81 161 GLY A O 1
ATOM 1286 N N . HIS A 1 162 ? -1.139 6.466 -1.552 1.00 78.62 162 HIS A N 1
ATOM 1287 C CA . HIS A 1 162 ? -1.945 6.381 -2.769 1.00 78.62 162 HIS A CA 1
ATOM 1288 C C . HIS A 1 162 ? -1.989 4.955 -3.333 1.00 78.62 162 HIS A C 1
ATOM 1290 O O . HIS A 1 162 ? -3.047 4.497 -3.768 1.00 78.62 162 HIS A O 1
ATOM 1296 N N . TYR A 1 163 ? -0.866 4.236 -3.284 1.00 82.06 163 TYR A N 1
ATOM 1297 C CA . TYR A 1 163 ? -0.787 2.841 -3.706 1.00 82.06 163 TYR A CA 1
ATOM 1298 C C . TYR A 1 163 ? -1.654 1.928 -2.832 1.00 82.06 163 TYR A C 1
ATOM 1300 O O . TYR A 1 163 ? -2.498 1.202 -3.357 1.00 82.06 163 TYR A O 1
ATOM 1308 N N . VAL A 1 164 ? -1.506 2.009 -1.505 1.00 83.56 164 VAL A N 1
ATOM 1309 C CA . VAL A 1 164 ? -2.309 1.229 -0.552 1.00 83.56 164 VAL A CA 1
ATOM 1310 C C . VAL A 1 164 ? -3.791 1.536 -0.737 1.00 83.56 164 VAL A C 1
ATOM 1312 O O . VAL A 1 164 ? -4.587 0.613 -0.863 1.00 83.56 164 VAL A O 1
ATOM 1315 N N . LYS A 1 165 ? -4.167 2.814 -0.862 1.00 82.31 165 LYS A N 1
ATOM 1316 C CA . LYS A 1 165 ? -5.560 3.229 -1.090 1.00 82.31 165 LYS A CA 1
ATOM 1317 C C . LYS A 1 165 ? -6.159 2.663 -2.381 1.00 82.31 165 LYS A C 1
ATOM 1319 O O . LYS A 1 165 ? -7.355 2.405 -2.438 1.00 82.31 165 LYS A O 1
ATOM 1324 N N . ASN A 1 166 ? -5.359 2.479 -3.426 1.00 81.19 166 ASN A N 1
ATOM 1325 C CA . ASN A 1 166 ? -5.838 1.846 -4.653 1.00 81.19 166 ASN A CA 1
ATOM 1326 C C . ASN A 1 166 ? -5.979 0.323 -4.494 1.00 81.19 166 ASN A C 1
ATOM 1328 O O . ASN A 1 166 ? -6.844 -0.277 -5.130 1.00 81.19 166 ASN A O 1
ATOM 1332 N N . ARG A 1 167 ? -5.151 -0.290 -3.639 1.00 78.81 167 ARG A N 1
ATOM 1333 C CA . ARG A 1 167 ? -5.120 -1.735 -3.366 1.00 78.81 167 ARG A CA 1
ATOM 1334 C C . ARG A 1 167 ? -6.067 -2.194 -2.259 1.00 78.81 167 ARG A C 1
ATOM 1336 O O . ARG A 1 167 ? -6.321 -3.390 -2.164 1.00 78.81 167 ARG A O 1
ATOM 1343 N N . THR A 1 168 ? -6.663 -1.284 -1.489 1.00 80.38 168 THR A N 1
ATOM 1344 C CA . THR A 1 168 ? -7.661 -1.628 -0.458 1.00 80.38 168 THR A CA 1
ATOM 1345 C C . THR A 1 168 ? -8.940 -2.267 -1.007 1.00 80.38 168 THR A C 1
ATOM 1347 O O . THR A 1 168 ? -9.749 -2.766 -0.232 1.00 80.38 168 THR A O 1
ATOM 1350 N N . LYS A 1 169 ? -9.138 -2.265 -2.332 1.00 80.81 169 LYS A N 1
ATOM 1351 C CA . LYS A 1 169 ? -10.241 -2.981 -2.990 1.00 80.81 169 LYS A CA 1
ATOM 1352 C C . LYS A 1 169 ? -10.082 -4.500 -2.915 1.00 80.81 169 LYS A C 1
ATOM 1354 O O . LYS A 1 169 ? -11.079 -5.196 -2.773 1.00 80.81 169 LYS A O 1
ATOM 1359 N N . ASP A 1 170 ? -8.842 -4.980 -2.996 1.00 76.12 170 ASP A N 1
ATOM 1360 C CA . ASP A 1 170 ? -8.528 -6.408 -3.108 1.00 76.12 170 ASP A CA 1
ATOM 1361 C C . ASP A 1 170 ? -8.034 -6.998 -1.775 1.00 76.12 170 ASP A C 1
ATOM 1363 O O . ASP A 1 170 ? -8.141 -8.203 -1.551 1.00 76.12 170 ASP A O 1
ATOM 1367 N N . ALA A 1 171 ? -7.494 -6.160 -0.881 1.00 78.50 171 ALA A N 1
ATOM 1368 C CA . ALA A 1 171 ? -6.962 -6.576 0.415 1.00 78.50 171 ALA A CA 1
ATOM 1369 C C . ALA A 1 171 ? -7.217 -5.540 1.516 1.00 78.50 171 ALA A C 1
ATOM 1371 O O . ALA A 1 171 ? -7.210 -4.334 1.279 1.00 78.50 171 ALA A O 1
ATOM 1372 N N . GLN A 1 172 ? -7.390 -6.003 2.751 1.00 81.25 172 GLN A N 1
ATOM 1373 C CA . GLN A 1 172 ? -7.522 -5.133 3.913 1.00 81.25 172 GLN A CA 1
ATOM 1374 C C . GLN A 1 172 ? -6.137 -4.725 4.426 1.00 81.25 172 GLN A C 1
ATOM 1376 O O . GLN A 1 172 ? -5.312 -5.580 4.744 1.00 81.25 172 GLN A O 1
ATOM 1381 N N . PHE A 1 173 ? -5.892 -3.420 4.546 1.00 81.19 173 PHE A N 1
ATOM 1382 C CA . PHE A 1 173 ? -4.655 -2.876 5.110 1.00 81.19 173 PHE A CA 1
ATOM 1383 C C . PHE A 1 173 ? -4.941 -2.204 6.453 1.00 81.19 173 PHE A C 1
ATOM 1385 O O . PHE A 1 173 ? -5.715 -1.250 6.522 1.00 81.19 173 PHE A O 1
ATOM 1392 N N . ILE A 1 174 ? -4.294 -2.687 7.510 1.00 79.50 174 ILE A N 1
ATOM 1393 C CA . ILE A 1 174 ? -4.276 -2.076 8.838 1.00 79.50 174 ILE A CA 1
ATOM 1394 C C . ILE A 1 174 ? -2.898 -1.445 9.009 1.00 79.50 174 ILE A C 1
ATOM 1396 O O . ILE A 1 174 ? -1.899 -2.156 9.082 1.00 79.50 174 ILE A O 1
ATOM 1400 N N . ILE A 1 175 ? -2.842 -0.113 9.031 1.00 79.12 175 ILE A N 1
ATOM 1401 C CA . ILE A 1 175 ? -1.594 0.636 9.207 1.00 79.12 175 ILE A CA 1
ATOM 1402 C C . ILE A 1 175 ? -1.627 1.314 10.572 1.00 79.12 175 ILE A C 1
ATOM 1404 O O . ILE A 1 175 ? -2.478 2.169 10.819 1.00 79.12 175 ILE A O 1
ATOM 1408 N N . ILE A 1 176 ? -0.687 0.942 11.433 1.00 73.19 176 ILE A N 1
ATOM 1409 C CA . ILE A 1 176 ? -0.468 1.540 12.746 1.00 73.19 176 ILE A CA 1
ATOM 1410 C C . ILE A 1 176 ? 0.662 2.558 12.598 1.00 73.19 176 ILE A C 1
ATOM 1412 O O . ILE A 1 176 ? 1.681 2.301 11.958 1.00 73.19 176 ILE A O 1
ATOM 1416 N N . ARG A 1 177 ? 0.437 3.761 13.124 1.00 69.44 177 ARG A N 1
ATOM 1417 C CA . ARG A 1 177 ? 1.438 4.829 13.175 1.00 69.44 177 ARG A CA 1
ATOM 1418 C C . ARG A 1 177 ? 1.783 5.105 14.622 1.00 69.44 177 ARG A C 1
ATOM 1420 O O . ARG A 1 177 ? 0.883 5.094 15.458 1.00 69.44 177 ARG A O 1
ATOM 1427 N N . GLU A 1 178 ? 3.028 5.496 14.872 1.00 66.94 178 GLU A N 1
ATOM 1428 C CA . GLU A 1 178 ? 3.514 5.783 16.226 1.00 66.94 178 GLU A CA 1
ATOM 1429 C C . GLU A 1 178 ? 2.664 6.846 16.938 1.00 66.94 178 GLU A C 1
ATOM 1431 O O . GLU A 1 178 ? 2.251 6.663 18.076 1.00 66.94 178 GLU A O 1
ATOM 1436 N N . ARG A 1 179 ? 2.255 7.908 16.228 1.00 62.38 179 ARG A N 1
ATOM 1437 C CA . ARG A 1 179 ? 1.391 8.965 16.798 1.00 62.38 179 ARG A CA 1
ATOM 1438 C C . ARG A 1 179 ? 0.009 8.481 17.250 1.00 62.38 179 ARG A C 1
ATOM 1440 O O . ARG A 1 179 ? -0.622 9.153 18.052 1.00 62.38 179 ARG A O 1
ATOM 1447 N N . ASN A 1 180 ? -0.465 7.353 16.724 1.00 60.62 180 ASN A N 1
ATOM 1448 C CA . ASN A 1 180 ? -1.773 6.785 17.054 1.00 60.62 180 ASN A CA 1
ATOM 1449 C C . ASN A 1 180 ? -1.648 5.522 17.914 1.00 60.62 180 ASN A C 1
ATOM 1451 O O . ASN A 1 180 ? -2.662 4.920 18.258 1.00 60.62 180 ASN A O 1
ATOM 1455 N N . ARG A 1 181 ? -0.426 5.092 18.235 1.00 62.12 181 ARG A N 1
ATOM 1456 C CA . ARG A 1 181 ? -0.170 3.852 18.962 1.00 62.12 181 ARG A CA 1
ATOM 1457 C C . ARG A 1 181 ? -0.752 3.894 20.367 1.00 62.12 181 ARG A C 1
ATOM 1459 O O . ARG A 1 181 ? -1.375 2.926 20.788 1.00 62.12 181 ARG A O 1
ATOM 1466 N N . GLU A 1 182 ? -0.598 5.022 21.054 1.00 64.38 182 GLU A N 1
ATOM 1467 C CA . GLU A 1 182 ? -1.169 5.238 22.387 1.00 64.38 182 GLU A CA 1
ATOM 1468 C C . GLU A 1 182 ? -2.699 5.146 22.353 1.00 64.38 182 GLU A C 1
ATOM 1470 O O . GLU A 1 182 ? -3.269 4.346 23.088 1.00 64.38 182 GLU A O 1
ATOM 1475 N N . LEU A 1 183 ? -3.347 5.843 21.412 1.00 64.19 183 LEU A N 1
ATOM 1476 C CA . LEU A 1 183 ? -4.804 5.805 21.227 1.00 64.19 183 LEU A CA 1
ATOM 1477 C C . LEU A 1 183 ? -5.317 4.397 20.882 1.00 64.19 183 LEU A C 1
ATOM 1479 O O . LEU A 1 183 ? -6.354 3.963 21.377 1.00 64.19 183 LEU A O 1
ATOM 1483 N N . ILE A 1 184 ? -4.597 3.657 20.031 1.00 63.56 184 ILE A N 1
ATOM 1484 C CA . ILE A 1 184 ? -4.967 2.287 19.652 1.00 63.56 184 ILE A CA 1
ATOM 1485 C C . ILE A 1 184 ? -4.802 1.337 20.841 1.00 63.56 184 ILE A C 1
ATOM 1487 O O . ILE A 1 184 ? -5.684 0.514 21.080 1.00 63.56 184 ILE A O 1
ATOM 1491 N N . ASN A 1 185 ? -3.711 1.452 21.601 1.00 67.69 185 ASN A N 1
ATOM 1492 C CA . ASN A 1 185 ? -3.507 0.659 22.811 1.00 67.69 185 ASN A CA 1
ATOM 1493 C C . ASN A 1 185 ? -4.581 0.960 23.857 1.00 67.69 185 ASN A C 1
ATOM 1495 O O . ASN A 1 185 ? -5.146 0.028 24.425 1.00 67.69 185 ASN A O 1
ATOM 1499 N N . GLU A 1 186 ? -4.918 2.232 24.067 1.00 66.31 186 GLU A N 1
ATOM 1500 C CA . GLU A 1 186 ? -5.999 2.640 24.964 1.00 66.31 186 GLU A CA 1
ATOM 1501 C C . GLU A 1 186 ? -7.339 2.039 24.517 1.00 66.31 186 GLU A C 1
ATOM 1503 O O . GLU A 1 186 ? -8.012 1.374 25.304 1.00 66.31 186 GLU A O 1
ATOM 1508 N N . ALA A 1 187 ? -7.688 2.147 23.232 1.00 63.34 187 ALA A N 1
ATOM 1509 C CA . ALA A 1 187 ? -8.906 1.550 22.685 1.00 63.34 187 ALA A CA 1
ATOM 1510 C C . ALA A 1 187 ? -8.937 0.017 22.834 1.00 63.34 187 ALA A C 1
ATOM 1512 O O . ALA A 1 187 ? -9.988 -0.568 23.117 1.00 63.34 187 ALA A O 1
ATOM 1513 N N . ILE A 1 188 ? -7.791 -0.648 22.664 1.00 70.31 188 ILE A N 1
ATOM 1514 C CA . ILE A 1 188 ? -7.643 -2.086 22.897 1.00 70.31 188 ILE A CA 1
ATOM 1515 C C . ILE A 1 188 ? -7.895 -2.405 24.375 1.00 70.31 188 ILE A C 1
ATOM 1517 O O . ILE A 1 188 ? -8.705 -3.284 24.669 1.00 70.31 188 ILE A O 1
ATOM 1521 N N . HIS A 1 189 ? -7.267 -1.682 25.303 1.00 75.62 189 HIS A N 1
ATOM 1522 C CA . HIS A 1 189 ? -7.463 -1.875 26.739 1.00 75.62 189 HIS A CA 1
ATOM 1523 C C . HIS A 1 189 ? -8.919 -1.658 27.158 1.00 75.62 189 HIS A C 1
ATOM 1525 O O . HIS A 1 189 ? -9.476 -2.516 27.840 1.00 75.62 189 HIS A O 1
ATOM 1531 N N . VAL A 1 190 ? -9.567 -0.590 26.684 1.00 66.94 190 VAL A N 1
ATOM 1532 C CA . VAL A 1 190 ? -10.994 -0.325 26.932 1.00 66.94 190 VAL A CA 1
ATOM 1533 C C . VAL A 1 190 ? -11.857 -1.466 26.399 1.00 66.94 190 VAL A C 1
ATOM 1535 O O . VAL A 1 190 ? -12.740 -1.962 27.097 1.00 66.94 190 VAL A O 1
ATOM 1538 N N . ARG A 1 191 ? -11.584 -1.953 25.183 1.00 69.94 191 ARG A N 1
ATOM 1539 C CA . ARG A 1 191 ? -12.316 -3.091 24.616 1.00 69.94 191 ARG A CA 1
ATOM 1540 C C . ARG A 1 191 ? -12.173 -4.339 25.483 1.00 69.94 191 ARG A C 1
ATOM 1542 O O . ARG A 1 191 ? -13.178 -4.997 25.740 1.00 69.94 191 ARG A O 1
ATOM 1549 N N . TYR A 1 192 ? -10.957 -4.671 25.917 1.00 74.75 192 TYR A N 1
ATOM 1550 C CA . TYR A 1 192 ? -10.714 -5.835 26.772 1.00 74.75 192 TYR A CA 1
ATOM 1551 C C . TYR A 1 192 ? -11.329 -5.673 28.167 1.00 74.75 192 TYR A C 1
ATOM 1553 O O . TYR A 1 192 ? -11.846 -6.651 28.700 1.00 74.75 192 TYR A O 1
ATOM 1561 N N . ALA A 1 193 ? -11.367 -4.456 28.715 1.00 75.19 193 ALA A N 1
ATOM 1562 C CA . ALA A 1 193 ? -12.061 -4.158 29.966 1.00 75.19 193 ALA A CA 1
ATOM 1563 C C . ALA A 1 193 ? -13.586 -4.350 29.850 1.00 75.19 193 ALA A C 1
ATOM 1565 O O . ALA A 1 193 ? -14.222 -4.829 30.784 1.00 75.19 193 ALA A O 1
ATOM 1566 N N . LEU A 1 194 ? -14.175 -4.038 28.690 1.00 74.81 194 LEU A N 1
ATOM 1567 C CA . LEU A 1 194 ? -15.615 -4.182 28.441 1.00 74.81 194 LEU A CA 1
ATOM 1568 C C . LEU A 1 194 ? -16.039 -5.581 27.974 1.00 74.81 194 LEU A C 1
ATOM 1570 O O . LEU A 1 194 ? -17.237 -5.862 27.924 1.00 74.81 194 LEU A O 1
ATOM 1574 N N . LEU A 1 195 ? -15.102 -6.467 27.621 1.00 79.06 195 LEU A N 1
ATOM 1575 C CA . LEU A 1 195 ? -15.429 -7.814 27.140 1.00 79.06 195 LEU A CA 1
ATOM 1576 C C . LEU A 1 195 ? -16.324 -8.604 28.113 1.00 79.06 195 LEU A C 1
ATOM 1578 O O . LEU A 1 195 ? -17.332 -9.130 27.639 1.00 79.06 195 LEU A O 1
ATOM 1582 N N . PRO A 1 196 ? -16.039 -8.683 29.431 1.00 80.88 196 PRO A N 1
ATOM 1583 C CA . PRO A 1 196 ? -16.889 -9.421 30.371 1.00 80.88 196 PRO A CA 1
ATOM 1584 C C . PRO A 1 196 ? -18.332 -8.898 30.404 1.00 80.88 196 PRO A C 1
ATOM 1586 O O . PRO A 1 196 ? -19.291 -9.676 30.419 1.00 80.88 196 PRO A O 1
ATOM 1589 N N . TYR A 1 197 ? -18.489 -7.574 30.341 1.00 75.12 197 TYR A N 1
ATOM 1590 C CA . TYR A 1 197 ? -19.793 -6.920 30.307 1.00 75.12 197 TYR A CA 1
ATOM 1591 C C . TYR A 1 197 ? -20.550 -7.237 29.012 1.00 75.12 197 TYR A C 1
ATOM 1593 O O . TYR A 1 197 ? -21.691 -7.699 29.053 1.00 75.12 197 TYR A O 1
ATOM 1601 N N . LEU A 1 198 ? -19.894 -7.083 27.858 1.00 77.38 198 LEU A N 1
ATOM 1602 C CA . LEU A 1 198 ? -20.487 -7.406 26.560 1.00 77.38 198 LEU A CA 1
ATOM 1603 C C . LEU A 1 198 ? -20.903 -8.877 26.482 1.00 77.38 198 LEU A C 1
ATOM 1605 O O . LEU A 1 198 ? -22.006 -9.165 26.028 1.00 77.38 198 LEU A O 1
ATOM 1609 N N . TYR A 1 199 ? -20.072 -9.808 26.958 1.00 81.94 199 TYR A N 1
ATOM 1610 C CA . TYR A 1 199 ? -20.419 -11.233 26.997 1.00 81.94 199 TYR A CA 1
ATOM 1611 C C . TYR A 1 199 ? -21.689 -11.500 27.806 1.00 81.94 199 TYR A C 1
ATOM 1613 O O . TYR A 1 199 ? -22.537 -12.282 27.374 1.00 81.94 199 TYR A O 1
ATOM 1621 N N . THR A 1 200 ? -21.840 -10.828 28.947 1.00 79.88 200 THR A N 1
ATOM 1622 C CA . THR A 1 200 ? -23.045 -10.925 29.776 1.00 79.88 200 THR A CA 1
ATOM 1623 C C . THR A 1 200 ? -24.270 -10.396 29.030 1.00 79.88 200 THR A C 1
ATOM 1625 O O . THR A 1 200 ? -25.266 -11.110 28.918 1.00 79.88 200 THR A O 1
ATOM 1628 N N . LEU A 1 201 ? -24.172 -9.219 28.405 1.00 79.94 201 LEU A N 1
ATOM 1629 C CA . LEU A 1 201 ? -25.265 -8.651 27.609 1.00 79.94 201 LEU A CA 1
ATOM 1630 C C . LEU A 1 201 ? -25.658 -9.533 26.418 1.00 79.94 201 LEU A C 1
ATOM 1632 O O . LEU A 1 201 ? -26.843 -9.728 26.162 1.00 79.94 201 LEU A O 1
ATOM 1636 N N . PHE A 1 202 ? -24.687 -10.096 25.692 1.00 81.81 202 PHE A N 1
ATOM 1637 C CA . PHE A 1 202 ? -24.958 -11.022 24.587 1.00 81.81 202 PHE A CA 1
ATOM 1638 C C . PHE A 1 202 ? -25.618 -12.316 25.075 1.00 81.81 202 PHE A C 1
ATOM 1640 O O . PHE A 1 202 ? -26.506 -12.849 24.408 1.00 81.81 202 PHE A O 1
ATOM 1647 N N . ARG A 1 203 ? -25.221 -12.816 26.250 1.00 85.50 203 ARG A N 1
ATOM 1648 C CA . ARG A 1 203 ? -25.843 -13.987 26.877 1.00 85.50 203 ARG A CA 1
ATOM 1649 C C . ARG A 1 203 ? -27.294 -13.714 27.269 1.00 85.50 203 ARG A C 1
ATOM 1651 O O . ARG A 1 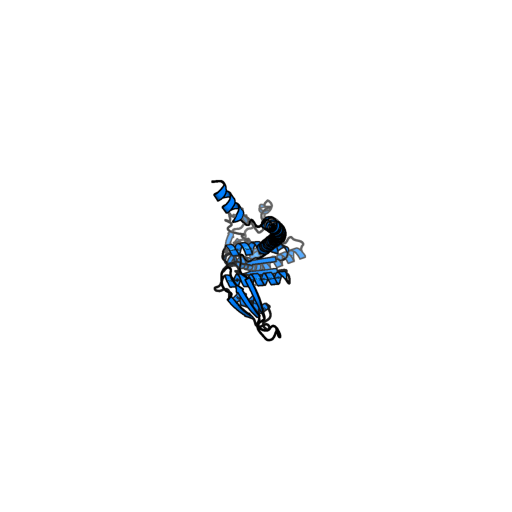203 ? -28.157 -14.552 27.008 1.00 85.50 203 ARG A O 1
ATOM 1658 N N . GLU A 1 204 ? -27.565 -12.567 27.881 1.00 81.31 204 GLU A N 1
ATOM 1659 C CA . GLU A 1 204 ? -28.918 -12.136 28.246 1.00 81.31 204 GLU A CA 1
ATOM 1660 C C . GLU A 1 204 ? -29.782 -11.901 27.009 1.00 81.31 204 GLU A C 1
ATOM 1662 O O . GLU A 1 204 ? -30.912 -12.382 26.958 1.00 81.31 204 GLU A O 1
ATOM 1667 N N . ALA A 1 205 ? -29.232 -11.265 25.974 1.00 85.50 205 ALA A N 1
ATOM 1668 C CA . ALA A 1 205 ? -29.916 -11.070 24.702 1.00 85.50 205 ALA A CA 1
ATOM 1669 C C . ALA A 1 205 ? -30.335 -12.398 24.061 1.00 85.50 205 ALA A C 1
ATOM 1671 O O . ALA A 1 205 ? -31.468 -12.540 23.610 1.00 85.50 205 ALA A O 1
ATOM 1672 N N . ASN A 1 206 ? -29.456 -13.402 24.086 1.00 87.94 206 ASN A N 1
ATOM 1673 C CA . ASN A 1 206 ? -29.769 -14.737 23.579 1.00 87.94 206 ASN A CA 1
ATOM 1674 C C . ASN A 1 206 ? -30.808 -15.480 24.441 1.00 87.94 206 ASN A C 1
ATOM 1676 O O . ASN A 1 206 ? -31.604 -16.254 23.920 1.00 87.94 206 ASN A O 1
ATOM 1680 N N . SER A 1 207 ? -30.797 -15.266 25.760 1.00 88.56 207 SER A N 1
ATOM 1681 C CA . SER A 1 207 ? -31.650 -16.020 26.694 1.00 88.56 207 SER A CA 1
ATOM 1682 C C . SER A 1 207 ? -33.042 -15.407 26.861 1.00 88.56 207 SER A C 1
ATOM 1684 O O . SER A 1 207 ? -34.014 -16.131 27.045 1.00 88.56 207 SER A O 1
ATOM 1686 N N . MET A 1 208 ? -33.140 -14.077 26.820 1.00 86.75 208 MET A N 1
ATOM 1687 C CA . MET A 1 208 ? -34.355 -13.312 27.127 1.00 86.75 208 MET A CA 1
ATOM 1688 C C . MET A 1 208 ? -34.879 -12.507 25.931 1.00 86.75 208 MET A C 1
ATOM 1690 O O . MET A 1 208 ? -35.950 -11.915 26.022 1.00 86.75 208 MET A O 1
ATOM 1694 N N . GLY A 1 209 ? -34.139 -12.455 24.818 1.00 83.81 209 GLY A N 1
ATOM 1695 C CA . GLY A 1 209 ? -34.514 -11.693 23.622 1.00 83.81 209 GLY A CA 1
ATOM 1696 C C . GLY A 1 209 ? -34.360 -10.175 23.761 1.00 83.81 209 GLY A C 1
ATOM 1697 O O . GLY A 1 209 ? -34.818 -9.430 22.897 1.00 83.81 209 GLY A O 1
ATOM 1698 N N . VAL A 1 210 ? -33.739 -9.700 24.841 1.00 82.44 210 VAL A N 1
ATOM 1699 C CA . VAL A 1 210 ? -33.507 -8.270 25.089 1.00 82.44 210 VAL A CA 1
ATOM 1700 C C . VAL A 1 210 ? -32.370 -7.730 24.209 1.00 82.44 210 VAL A C 1
ATOM 1702 O O . VAL A 1 210 ? -31.420 -8.456 23.923 1.00 82.44 210 VAL A O 1
ATOM 1705 N N . PRO A 1 211 ? -32.411 -6.465 23.761 1.00 76.38 211 PRO A N 1
ATOM 1706 C CA . PRO A 1 211 ? -31.328 -5.902 22.961 1.00 76.38 211 PRO A CA 1
ATOM 1707 C C . PRO A 1 211 ? -30.041 -5.751 23.789 1.00 76.38 211 PRO A C 1
ATOM 1709 O O . PRO A 1 211 ? -30.082 -5.434 24.977 1.00 76.38 211 PRO A O 1
ATOM 1712 N N . VAL A 1 212 ? -28.886 -5.945 23.141 1.00 76.62 212 VAL A N 1
ATOM 1713 C CA . VAL A 1 212 ? -27.553 -5.767 23.758 1.00 76.62 212 VAL A CA 1
ATOM 1714 C C . VAL A 1 212 ? -27.317 -4.305 24.138 1.00 76.62 212 VAL A C 1
ATOM 1716 O O . VAL A 1 212 ? -26.743 -4.015 25.179 1.00 76.62 212 VAL A O 1
ATOM 1719 N N . VAL A 1 213 ? -27.783 -3.373 23.304 1.00 72.62 213 VAL A N 1
ATOM 1720 C CA . VAL A 1 213 ? -27.780 -1.941 23.613 1.00 72.62 213 VAL A CA 1
ATOM 1721 C C . VAL A 1 213 ? -29.177 -1.573 24.095 1.00 72.62 213 VAL A C 1
ATOM 1723 O O . VAL A 1 213 ? -30.113 -1.531 23.295 1.00 72.62 213 VAL A O 1
ATOM 1726 N N . ARG A 1 214 ? -29.321 -1.345 25.402 1.00 70.25 214 ARG A N 1
ATOM 1727 C CA . ARG A 1 214 ? -30.608 -1.017 26.025 1.00 70.25 214 ARG A CA 1
ATOM 1728 C C . ARG A 1 214 ? -30.798 0.497 26.139 1.00 70.25 214 ARG A C 1
ATOM 1730 O O . ARG A 1 214 ? -29.845 1.196 26.492 1.00 70.25 214 ARG A O 1
ATOM 1737 N N . PRO A 1 215 ? -32.003 1.014 25.851 1.00 68.00 215 PRO A N 1
ATOM 1738 C CA . PRO A 1 215 ? -32.340 2.397 26.156 1.00 68.00 215 PRO A CA 1
ATOM 1739 C C . PRO A 1 215 ? -32.478 2.594 27.674 1.00 68.00 215 PRO A C 1
ATOM 1741 O O . PRO A 1 215 ? -32.853 1.665 28.392 1.00 68.00 215 PRO A O 1
ATOM 1744 N N . LEU A 1 216 ? -32.200 3.807 28.168 1.00 68.56 216 LEU A N 1
ATOM 1745 C CA . LEU A 1 216 ? -32.189 4.114 29.610 1.00 68.56 216 LEU A CA 1
ATOM 1746 C C . LEU A 1 216 ? -33.494 3.751 30.322 1.00 68.56 216 LEU A C 1
ATOM 1748 O O . LEU A 1 216 ? -33.447 3.240 31.436 1.00 68.56 216 LEU A O 1
ATOM 1752 N N . TRP A 1 217 ? -34.645 3.963 29.686 1.00 70.19 217 TRP A N 1
ATOM 1753 C CA . TRP A 1 217 ? -35.941 3.623 30.276 1.00 70.19 217 TRP A CA 1
ATOM 1754 C C . TRP A 1 217 ? -36.171 2.119 30.453 1.00 70.19 217 TRP A C 1
ATOM 1756 O O . TRP A 1 217 ? -36.962 1.717 31.301 1.00 70.19 217 TRP A O 1
ATOM 1766 N N . MET A 1 218 ? -35.503 1.275 29.662 1.00 71.75 218 MET A N 1
ATOM 1767 C CA . MET A 1 218 ? -35.617 -0.180 29.785 1.00 71.75 218 MET A CA 1
ATOM 1768 C C . MET A 1 218 ? -34.804 -0.686 30.979 1.00 71.75 218 MET A C 1
ATOM 1770 O O . MET A 1 218 ? -35.262 -1.575 31.691 1.00 71.75 218 MET A O 1
ATOM 1774 N N . GLU A 1 219 ? -33.632 -0.093 31.215 1.00 70.81 219 GLU A N 1
ATOM 1775 C CA . GLU A 1 219 ? -32.770 -0.434 32.352 1.00 70.81 219 GLU A CA 1
ATOM 1776 C C . GLU A 1 219 ? -33.290 0.188 33.662 1.00 70.81 219 GLU A C 1
ATOM 1778 O O . GLU A 1 219 ? -33.317 -0.462 34.702 1.00 70.81 219 GLU A O 1
ATOM 1783 N N . PHE A 1 220 ? -33.795 1.425 33.604 1.00 72.31 220 PHE A N 1
ATOM 1784 C CA . PHE A 1 220 ? -34.319 2.176 34.749 1.00 72.31 220 PHE A CA 1
ATOM 1785 C C . PHE A 1 220 ? -35.827 2.414 34.630 1.00 72.31 220 PHE A C 1
ATOM 1787 O O . PHE A 1 220 ? -36.308 3.542 34.733 1.00 72.31 220 PHE A O 1
ATOM 1794 N N . SER A 1 221 ? -36.582 1.330 34.457 1.00 69.81 221 SER A N 1
ATOM 1795 C CA . SER A 1 221 ? -38.043 1.357 34.263 1.00 69.81 221 SER A CA 1
ATOM 1796 C C . SER A 1 221 ? -38.841 2.003 35.403 1.00 69.81 221 SER A C 1
ATOM 1798 O O . SER A 1 221 ? -39.981 2.406 35.200 1.00 69.81 221 SER A O 1
ATOM 1800 N N . PHE A 1 222 ? -38.248 2.153 36.588 1.00 72.06 222 PHE A N 1
ATOM 1801 C CA . PHE A 1 222 ? -38.866 2.816 37.741 1.00 72.06 222 PHE A CA 1
ATOM 1802 C C . PHE A 1 222 ? -38.656 4.339 37.770 1.00 72.06 222 PHE A C 1
ATOM 1804 O O . PHE A 1 222 ? -39.192 5.006 38.651 1.00 72.06 222 PHE A O 1
ATOM 1811 N N . ASN A 1 223 ? -37.860 4.901 36.853 1.00 72.69 223 ASN A N 1
ATOM 1812 C CA . ASN A 1 223 ? -37.534 6.323 36.842 1.00 72.69 223 ASN A CA 1
ATOM 1813 C C . ASN A 1 223 ? -38.235 7.045 35.683 1.00 72.69 223 ASN A C 1
ATOM 1815 O O . ASN A 1 223 ? -37.754 7.025 34.548 1.00 72.69 223 ASN A O 1
ATOM 1819 N N . GLU A 1 224 ? -39.333 7.741 35.987 1.00 74.62 224 GLU A N 1
ATOM 1820 C CA . GLU A 1 224 ? -40.156 8.458 35.000 1.00 74.62 224 GLU A CA 1
ATOM 1821 C C . GLU A 1 224 ? -39.368 9.491 34.177 1.00 74.62 224 GLU A C 1
ATOM 1823 O O . GLU A 1 224 ? -39.671 9.712 33.005 1.00 74.62 224 GLU A O 1
ATOM 1828 N N . ALA A 1 225 ? -38.297 10.068 34.739 1.00 69.81 225 ALA A N 1
ATOM 1829 C CA . ALA A 1 225 ? -37.441 11.033 34.043 1.00 69.81 225 ALA A CA 1
ATOM 1830 C C . ALA A 1 225 ? -36.656 10.426 32.862 1.00 69.81 225 ALA A C 1
ATOM 1832 O O . ALA A 1 225 ? -36.094 11.158 32.049 1.00 69.81 225 ALA A O 1
ATOM 1833 N N . THR A 1 226 ? -36.601 9.094 32.754 1.00 68.56 226 THR A N 1
ATOM 1834 C CA . THR A 1 226 ? -35.936 8.395 31.643 1.00 68.56 226 THR A CA 1
ATOM 1835 C C . THR A 1 226 ? -36.851 8.152 30.444 1.00 68.56 226 THR A C 1
ATOM 1837 O O . THR A 1 226 ? -36.348 7.905 29.351 1.00 68.56 226 THR A O 1
ATOM 1840 N N . PHE A 1 227 ? -38.174 8.273 30.612 1.00 68.56 227 PHE A N 1
ATOM 1841 C CA . PHE A 1 227 ? -39.160 7.971 29.566 1.00 68.56 227 PHE A CA 1
ATOM 1842 C C . PHE A 1 227 ? -39.196 8.995 28.436 1.00 68.56 227 PHE A C 1
ATOM 1844 O O . PHE A 1 227 ? -39.578 8.656 27.324 1.00 68.56 227 PHE A O 1
ATOM 1851 N N . SER A 1 228 ? -38.795 10.238 28.703 1.00 66.50 228 SER A N 1
ATOM 1852 C CA . SER A 1 228 ? -38.737 11.300 27.693 1.00 66.50 228 SER A CA 1
ATOM 1853 C C . SER A 1 228 ? -37.395 11.371 26.958 1.00 66.50 228 SER A C 1
ATOM 1855 O O . SER A 1 228 ? -37.183 12.298 26.179 1.00 66.50 228 SER A O 1
ATOM 1857 N N . ASN A 1 229 ? -36.454 10.472 27.262 1.00 63.03 229 ASN A N 1
ATOM 1858 C CA . ASN A 1 229 ? -35.077 10.556 26.789 1.00 63.03 229 ASN A CA 1
ATOM 1859 C C . ASN A 1 229 ? -34.791 9.476 25.734 1.00 63.03 229 ASN A C 1
ATOM 1861 O O . ASN A 1 229 ? -34.202 8.437 26.029 1.00 63.03 229 ASN A O 1
ATOM 1865 N N . ASP A 1 230 ? -35.223 9.740 24.500 1.00 56.31 230 ASP A N 1
ATOM 1866 C CA . ASP A 1 230 ? -35.108 8.807 23.367 1.00 56.31 230 ASP A CA 1
ATOM 1867 C C . ASP A 1 230 ? -33.692 8.745 22.758 1.00 56.31 230 ASP A C 1
ATOM 1869 O O . ASP A 1 230 ? -33.369 7.819 22.015 1.00 56.31 230 ASP A O 1
ATOM 1873 N N . GLU A 1 231 ? -32.829 9.720 23.070 1.00 49.75 231 GLU A N 1
ATOM 1874 C CA . GLU A 1 231 ? -31.491 9.862 22.469 1.00 49.75 231 GLU A CA 1
ATOM 1875 C C . GLU A 1 231 ? -30.356 9.316 23.347 1.00 49.75 231 GLU A C 1
ATOM 1877 O O . GLU A 1 231 ? -29.237 9.092 22.874 1.00 49.75 231 GLU A O 1
ATOM 1882 N N . ALA A 1 232 ? -30.620 9.096 24.634 1.00 50.97 232 ALA A N 1
ATOM 1883 C CA . ALA A 1 232 ? -29.596 8.712 25.587 1.00 50.97 232 ALA A CA 1
ATOM 1884 C C . ALA A 1 232 ? -29.487 7.180 25.685 1.00 50.97 232 ALA A C 1
ATOM 1886 O O . ALA A 1 232 ? -30.206 6.492 26.410 1.00 50.97 232 ALA A O 1
ATOM 1887 N N . PHE A 1 233 ? -28.536 6.641 24.931 1.00 51.38 233 PHE A N 1
ATOM 1888 C CA . PHE A 1 233 ? -27.977 5.314 25.169 1.00 51.38 233 PHE A CA 1
ATOM 1889 C C . PHE A 1 233 ? -26.840 5.427 26.199 1.00 51.38 233 PHE A C 1
ATOM 1891 O O . PHE A 1 233 ? -26.296 6.510 26.405 1.00 51.38 233 PHE A O 1
ATOM 1898 N N . MET A 1 234 ? -26.383 4.310 26.780 1.00 51.38 234 MET A N 1
ATOM 1899 C CA . MET A 1 234 ? -25.184 4.245 27.653 1.00 51.38 234 MET A CA 1
ATOM 1900 C C . MET A 1 234 ? -23.862 4.696 26.967 1.00 51.38 234 MET A C 1
ATOM 1902 O O . MET A 1 234 ? -22.773 4.536 27.514 1.00 51.38 234 MET A O 1
ATOM 1906 N N . ARG A 1 235 ? -23.942 5.266 25.757 1.00 41.53 235 ARG A N 1
ATOM 1907 C CA . ARG A 1 235 ? -22.894 6.002 25.041 1.00 41.53 235 ARG A CA 1
ATOM 1908 C C . ARG A 1 235 ? -23.470 7.359 24.631 1.00 41.53 235 ARG A C 1
ATOM 1910 O O . ARG A 1 235 ? -24.326 7.410 23.751 1.00 41.53 235 ARG A O 1
ATOM 1917 N N . ALA A 1 236 ? -22.996 8.446 25.237 1.00 41.12 236 ALA A N 1
ATOM 1918 C CA . ALA A 1 236 ? -23.444 9.801 24.914 1.00 41.12 236 ALA A CA 1
ATOM 1919 C C . ALA A 1 236 ? -22.436 10.526 24.006 1.00 41.12 236 ALA A C 1
ATOM 1921 O O . ALA A 1 236 ? -21.228 10.494 24.249 1.00 41.12 236 ALA A O 1
ATOM 1922 N N . LYS A 1 237 ? -22.933 11.231 22.981 1.00 42.41 237 LYS A N 1
ATOM 1923 C CA . LYS A 1 237 ? -22.175 12.239 22.221 1.00 42.41 237 LYS A CA 1
ATOM 1924 C C . LYS A 1 237 ? -22.797 13.610 22.486 1.00 42.41 237 LYS A C 1
ATOM 1926 O O . LYS A 1 237 ? -23.958 13.809 22.169 1.00 42.41 237 LYS A O 1
ATOM 1931 N N . HIS A 1 238 ? -22.010 14.510 23.088 1.00 48.75 238 HIS A N 1
ATOM 1932 C CA . HIS A 1 238 ? -22.306 15.925 23.372 1.00 48.75 238 HIS A CA 1
ATOM 1933 C C . HIS A 1 238 ? -23.744 16.231 23.820 1.00 48.75 238 HIS A C 1
ATOM 1935 O O . HIS A 1 238 ? -24.561 16.682 23.024 1.00 48.75 238 HIS A O 1
ATOM 1941 N N . ALA A 1 239 ? -24.042 16.073 25.109 1.00 54.75 239 ALA A N 1
ATOM 1942 C CA . ALA A 1 239 ? -25.301 16.555 25.669 1.00 54.75 239 ALA A CA 1
ATOM 1943 C C . ALA A 1 239 ? -25.204 16.743 27.191 1.00 54.75 239 ALA A C 1
ATOM 1945 O O . ALA A 1 239 ? -24.350 16.126 27.830 1.00 54.75 239 ALA A O 1
ATOM 1946 N N . PRO A 1 240 ? -26.069 17.573 27.802 1.00 60.28 240 PRO A N 1
ATOM 1947 C CA . PRO A 1 240 ? -26.402 17.411 29.213 1.00 60.28 240 PRO A CA 1
ATOM 1948 C C . PRO A 1 240 ? -26.931 15.982 29.426 1.00 60.28 240 PRO A C 1
ATOM 1950 O O . PRO A 1 240 ? -28.002 15.637 28.933 1.00 60.28 240 PRO A O 1
ATOM 1953 N N . VAL A 1 241 ? -26.163 15.141 30.121 1.00 67.19 241 VAL A N 1
ATOM 1954 C CA . VAL A 1 241 ? -26.522 13.735 30.349 1.00 67.19 241 VAL A CA 1
ATOM 1955 C C . VAL A 1 241 ? -27.224 13.630 31.694 1.00 67.19 241 VAL A C 1
ATOM 1957 O O . VAL A 1 241 ? -26.688 14.044 32.725 1.00 67.19 241 VAL A O 1
ATOM 1960 N N . TYR A 1 242 ? -28.446 13.103 31.681 1.00 70.50 242 TYR A N 1
ATOM 1961 C CA . TYR A 1 242 ? -29.170 12.760 32.898 1.00 70.50 242 TYR A CA 1
ATOM 1962 C C . TYR A 1 242 ? -28.714 11.388 33.396 1.00 70.50 242 TYR A C 1
ATOM 1964 O O . TYR A 1 242 ? -28.815 10.404 32.664 1.00 70.50 242 TYR A O 1
ATOM 1972 N N . PHE A 1 243 ? -28.235 11.324 34.638 1.00 74.12 243 PHE A N 1
ATOM 1973 C CA . PHE A 1 243 ? -27.904 10.064 35.298 1.00 74.12 243 PHE A CA 1
ATOM 1974 C C . PHE A 1 243 ? -29.098 9.571 36.115 1.00 74.12 243 PHE A C 1
ATOM 1976 O O . PHE A 1 243 ? -29.448 10.217 37.106 1.00 74.12 243 PHE A O 1
ATOM 1983 N N . PRO A 1 244 ? -29.743 8.455 35.747 1.00 69.06 244 PRO A N 1
ATOM 1984 C CA . PRO A 1 244 ? -30.896 7.960 36.486 1.00 69.06 244 PRO A CA 1
ATOM 1985 C C . PRO A 1 244 ? -30.519 7.276 37.808 1.00 69.06 244 PRO A C 1
ATOM 1987 O O . PRO A 1 244 ? -29.399 6.794 37.991 1.00 69.06 244 PRO A O 1
ATOM 1990 N N . GLY A 1 245 ? -31.498 7.209 38.717 1.00 72.75 245 GLY A N 1
ATOM 1991 C CA . GLY A 1 245 ? -31.397 6.513 40.004 1.00 72.75 245 GLY A CA 1
ATOM 1992 C C . GLY A 1 245 ? -30.678 7.311 41.097 1.00 72.75 245 GLY A C 1
ATOM 1993 O O . GLY A 1 245 ? -30.154 8.392 40.853 1.00 72.75 245 GLY A O 1
ATOM 1994 N N . GLU A 1 246 ? -30.643 6.774 42.320 1.00 74.81 246 GLU A N 1
ATOM 1995 C CA . GLU A 1 246 ? -29.934 7.382 43.466 1.00 74.81 246 GLU A CA 1
ATOM 1996 C C . GLU A 1 246 ? -28.466 6.932 43.583 1.00 74.81 246 GLU A C 1
ATOM 1998 O O . GLU A 1 246 ? -27.744 7.329 44.500 1.00 74.81 246 GLU A O 1
ATOM 2003 N N . GLN A 1 247 ? -28.013 6.086 42.659 1.00 74.50 247 GLN A N 1
ATOM 2004 C CA . GLN A 1 247 ? -26.690 5.473 42.701 1.00 74.50 247 GLN A CA 1
ATOM 2005 C C . GLN A 1 247 ? -25.584 6.436 42.264 1.00 74.50 247 GLN A C 1
ATOM 2007 O O . GLN A 1 247 ? -25.803 7.406 41.534 1.00 74.50 247 GLN A O 1
ATOM 2012 N N . SER A 1 248 ? -24.362 6.130 42.700 1.00 76.31 248 SER A N 1
ATOM 2013 C CA . SER A 1 248 ? -23.156 6.767 42.176 1.00 76.31 248 SER A CA 1
ATOM 2014 C C . SER A 1 248 ? -22.830 6.212 40.791 1.00 76.31 248 SER A C 1
ATOM 2016 O O . SER A 1 248 ? -22.817 4.998 40.582 1.00 76.31 248 SER A O 1
ATOM 2018 N N . TRP A 1 249 ? -22.548 7.123 39.871 1.00 71.94 249 TRP A N 1
ATOM 2019 C CA . TRP A 1 249 ? -22.063 6.853 38.527 1.00 71.94 249 TRP A CA 1
ATOM 2020 C C . TRP A 1 249 ? -20.576 7.162 38.467 1.00 71.94 249 TRP A C 1
ATOM 2022 O O . TRP A 1 249 ? -20.128 8.126 39.084 1.00 71.94 249 TRP A O 1
ATOM 2032 N N . TYR A 1 250 ? -19.820 6.367 37.724 1.00 71.31 250 TYR A N 1
ATOM 2033 C CA . TYR A 1 250 ? -18.384 6.560 37.578 1.00 71.31 250 TYR A CA 1
ATOM 2034 C C . TYR A 1 250 ? -18.024 6.716 36.104 1.00 71.31 250 TYR A C 1
ATOM 2036 O O . TYR A 1 250 ? -18.524 5.991 35.239 1.00 71.31 250 TYR A O 1
ATOM 2044 N N . ASP A 1 251 ? -17.156 7.683 35.820 1.00 69.44 251 ASP A N 1
ATOM 2045 C CA . ASP A 1 251 ? -16.477 7.773 34.532 1.00 69.44 251 ASP A CA 1
ATOM 2046 C C . ASP A 1 251 ? -15.349 6.738 34.495 1.00 69.44 251 ASP A C 1
ATOM 2048 O O . ASP A 1 251 ? -14.413 6.795 35.29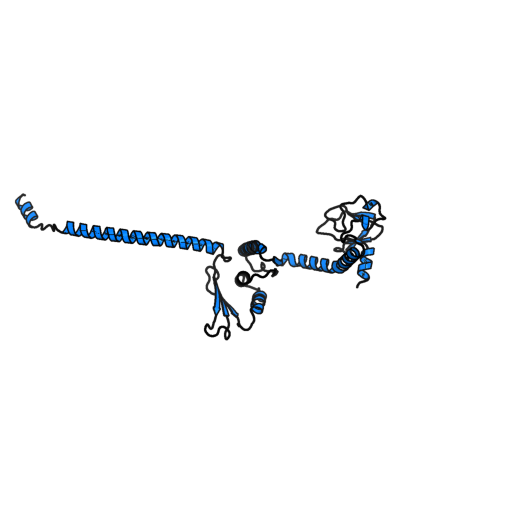1 1.00 69.44 251 ASP A O 1
ATOM 2052 N N . LEU A 1 252 ? -15.437 5.795 33.558 1.00 62.78 252 LEU A N 1
ATOM 2053 C CA . LEU A 1 252 ? -14.460 4.720 33.380 1.00 62.78 252 LEU A CA 1
ATOM 2054 C C . LEU A 1 252 ? -13.046 5.213 33.051 1.00 62.78 252 LEU A C 1
ATOM 2056 O O . LEU A 1 252 ? -12.082 4.494 33.303 1.00 62.78 252 LEU A O 1
ATOM 2060 N N . ARG A 1 253 ? -12.908 6.407 32.466 1.00 59.31 253 ARG A N 1
ATOM 2061 C CA . ARG A 1 253 ? -11.609 6.944 32.047 1.00 59.31 253 ARG A CA 1
ATOM 2062 C C . ARG A 1 253 ? -10.954 7.776 33.142 1.00 59.31 253 ARG A C 1
ATOM 2064 O O . ARG A 1 253 ? -9.743 7.703 33.325 1.00 59.31 253 ARG A O 1
ATOM 2071 N N . THR A 1 254 ? -11.738 8.577 33.862 1.00 67.88 254 THR A N 1
ATOM 2072 C CA . THR A 1 254 ? -11.212 9.499 34.887 1.00 67.88 254 THR A CA 1
ATOM 2073 C C . THR A 1 254 ? -11.379 8.988 36.317 1.00 67.88 254 THR A C 1
ATOM 2075 O O . THR A 1 254 ? -10.750 9.519 37.230 1.00 67.88 254 THR A O 1
ATOM 2078 N N . GLY A 1 255 ? -12.230 7.982 36.539 1.00 68.81 255 GLY A N 1
ATOM 2079 C CA . GLY A 1 255 ? -12.646 7.536 37.871 1.00 68.81 255 GLY A CA 1
ATOM 2080 C C . GLY A 1 255 ? -13.512 8.559 38.616 1.00 68.81 255 GLY A C 1
ATOM 2081 O O . GLY A 1 255 ? -13.778 8.387 39.806 1.00 68.81 255 GLY A O 1
ATOM 2082 N N . ALA A 1 256 ? -13.937 9.643 37.956 1.00 75.81 256 ALA A N 1
ATOM 2083 C CA . ALA A 1 256 ? -14.727 10.691 38.584 1.00 75.81 256 ALA A CA 1
ATOM 2084 C C . ALA A 1 256 ? -16.123 10.172 38.951 1.00 75.81 256 ALA A C 1
ATOM 2086 O O . ALA A 1 256 ? -16.811 9.558 38.134 1.00 75.81 256 ALA A O 1
ATOM 2087 N N . MET A 1 257 ? -16.542 10.444 40.190 1.00 76.69 257 MET A N 1
ATOM 2088 C CA . MET A 1 257 ? -17.853 10.052 40.697 1.00 76.69 257 MET A CA 1
ATOM 2089 C C . MET A 1 257 ? -18.888 11.150 40.429 1.00 76.69 257 MET A C 1
ATOM 2091 O O . MET A 1 257 ? -18.734 12.289 40.872 1.00 76.69 257 MET A O 1
ATOM 2095 N N . TYR A 1 258 ? -19.993 10.774 39.796 1.00 79.50 258 TYR A N 1
ATOM 2096 C CA . TYR A 1 258 ? -21.172 11.596 39.565 1.00 79.50 258 TYR A CA 1
ATOM 2097 C C . TYR A 1 258 ? -22.350 11.072 40.385 1.00 79.50 258 TYR A C 1
ATOM 2099 O O . TYR A 1 258 ? -22.574 9.868 40.505 1.00 79.50 258 TYR A O 1
ATOM 2107 N N . LYS A 1 259 ? -23.124 11.984 40.975 1.00 78.06 259 LYS A N 1
ATOM 2108 C CA . LYS A 1 259 ? -24.327 11.623 41.731 1.00 78.06 259 LYS A CA 1
ATOM 2109 C C . LYS A 1 259 ? -25.505 11.431 40.773 1.00 78.06 259 LYS A C 1
ATOM 2111 O O . LYS A 1 259 ? -25.765 12.325 39.963 1.00 78.06 259 LYS A O 1
ATOM 2116 N N . GLY A 1 260 ? -26.207 10.305 40.898 1.00 77.94 260 GLY A N 1
ATOM 2117 C CA . GLY A 1 260 ? -27.458 10.037 40.192 1.00 77.94 260 GLY A CA 1
ATOM 2118 C C . GLY A 1 260 ? -28.593 10.990 40.591 1.00 77.94 260 GLY A C 1
ATOM 2119 O O . GLY A 1 260 ? -28.536 11.672 41.618 1.00 77.94 260 GLY A O 1
ATOM 2120 N N . GLY A 1 261 ? -29.606 11.075 39.732 1.00 74.50 261 GLY A N 1
ATOM 2121 C CA . GLY A 1 261 ? -30.782 11.931 39.882 1.00 74.50 261 GLY A CA 1
ATOM 2122 C C . GLY A 1 261 ? -30.581 13.367 39.393 1.00 74.50 261 GLY A C 1
ATOM 2123 O O . GLY A 1 261 ? -31.498 14.179 39.498 1.00 74.50 261 GLY A O 1
ATOM 2124 N N . VAL A 1 262 ? -29.404 13.695 38.851 1.00 78.38 262 VAL A N 1
ATOM 2125 C CA . VAL A 1 262 ? -29.038 15.047 38.408 1.00 78.38 262 VAL A CA 1
ATOM 2126 C C . VAL A 1 262 ? -28.483 15.004 36.986 1.00 78.38 262 VAL A C 1
ATOM 2128 O O . VAL A 1 262 ? -27.784 14.068 36.599 1.00 78.38 262 VAL A O 1
ATOM 2131 N N . THR A 1 263 ? -28.779 16.043 36.209 1.00 76.12 263 THR A N 1
ATOM 2132 C CA . THR A 1 263 ? -28.202 16.250 34.879 1.00 76.12 263 THR A CA 1
ATOM 2133 C C . THR A 1 263 ? -26.845 16.932 34.998 1.00 76.12 263 THR A C 1
ATOM 2135 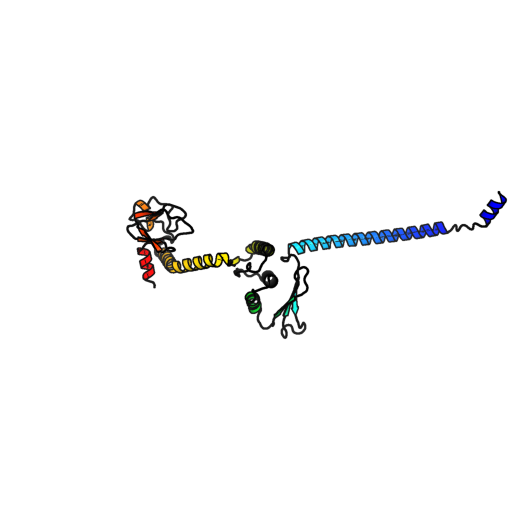O O . THR A 1 263 ? -26.758 18.056 35.496 1.00 76.12 263 THR A O 1
ATOM 2138 N N . HIS A 1 264 ? -25.788 16.283 34.511 1.00 73.56 264 HIS A N 1
ATOM 2139 C CA . HIS A 1 264 ? -24.439 16.852 34.500 1.00 73.56 264 HIS A CA 1
ATOM 2140 C C . HIS A 1 264 ? -24.048 17.279 33.085 1.00 73.56 264 HIS A C 1
ATOM 2142 O O . HIS A 1 264 ? -24.378 16.620 32.097 1.00 73.56 264 HIS A O 1
ATOM 2148 N N . LYS A 1 265 ? -23.335 18.405 32.979 1.00 68.56 265 LYS A N 1
ATOM 2149 C CA . LYS A 1 265 ? -22.718 18.842 31.722 1.00 68.56 265 LYS A CA 1
ATOM 2150 C C . LYS A 1 265 ? -21.318 18.248 31.641 1.00 68.56 265 LYS A C 1
ATOM 2152 O O . LYS A 1 265 ? -20.444 18.646 32.404 1.00 68.56 265 LYS A O 1
ATOM 2157 N N . LEU A 1 266 ? -21.130 17.298 30.730 1.00 66.31 266 LEU A N 1
ATOM 2158 C CA . LEU A 1 266 ? -19.840 16.663 30.477 1.00 66.31 266 LEU A CA 1
ATOM 2159 C C . LEU A 1 266 ? -19.165 17.340 29.279 1.00 66.31 266 LEU A C 1
ATOM 2161 O O . LEU A 1 266 ? -19.743 17.409 28.192 1.00 66.31 266 LEU A O 1
ATOM 2165 N N . GLU A 1 267 ? -17.943 17.839 29.471 1.00 54.00 267 GLU A N 1
ATOM 2166 C CA . GLU A 1 267 ? -17.093 18.299 28.371 1.00 54.00 267 GLU A CA 1
ATOM 2167 C C . GLU A 1 267 ? -16.443 17.080 27.710 1.00 54.00 267 GLU A C 1
ATOM 2169 O O . GLU A 1 267 ? -15.581 16.416 28.283 1.00 54.00 267 GLU A O 1
ATOM 2174 N N . VAL A 1 268 ? -16.904 16.734 26.508 1.00 54.25 268 VAL A N 1
ATOM 2175 C CA . VAL A 1 268 ? -16.428 15.541 25.801 1.00 54.25 268 VAL A CA 1
ATOM 2176 C C . VAL A 1 268 ? -15.128 15.869 25.078 1.00 54.25 268 VAL A C 1
ATOM 2178 O O . VAL A 1 268 ? -15.130 16.660 24.136 1.00 54.25 268 VAL A O 1
ATOM 2181 N N . THR A 1 269 ? -14.036 15.221 25.482 1.00 44.22 269 THR A N 1
ATOM 2182 C CA . THR A 1 269 ? -12.799 15.172 24.683 1.00 44.22 269 THR A CA 1
ATOM 2183 C C . THR A 1 269 ? -12.689 13.917 23.822 1.00 44.22 269 THR A C 1
ATOM 2185 O O . THR A 1 269 ? -11.918 13.936 22.883 1.00 44.22 269 THR A O 1
ATOM 2188 N N . GLU A 1 270 ? -13.457 12.861 24.093 1.00 45.88 270 GLU A N 1
ATOM 2189 C CA . GLU A 1 270 ? -13.703 11.679 23.245 1.00 45.88 270 GLU A CA 1
ATOM 2190 C C . GLU A 1 270 ? -14.676 10.752 24.008 1.00 45.88 270 GLU A C 1
ATOM 2192 O O . GLU A 1 270 ? -14.966 11.023 25.173 1.00 45.88 270 GLU A O 1
ATOM 2197 N N . GLU A 1 271 ? -15.251 9.737 23.347 1.00 45.12 271 GLU A N 1
ATOM 2198 C CA . GLU A 1 271 ? -16.378 8.907 23.829 1.00 45.12 271 GLU A CA 1
ATOM 2199 C C . GLU A 1 271 ? -16.270 8.497 25.318 1.00 45.12 271 GLU A C 1
ATOM 2201 O O . GLU A 1 271 ? -15.483 7.627 25.680 1.00 45.12 271 GLU A O 1
ATOM 2206 N N . ILE A 1 272 ? -17.092 9.104 26.185 1.00 43.66 272 ILE A N 1
ATOM 2207 C CA . ILE A 1 272 ? -17.171 8.767 27.614 1.00 43.66 272 ILE A CA 1
ATOM 2208 C C . ILE A 1 272 ? -18.142 7.590 27.779 1.00 43.66 272 ILE A C 1
ATOM 2210 O O . ILE A 1 272 ? -19.291 7.660 27.332 1.00 43.66 272 ILE A O 1
ATOM 2214 N N . ILE A 1 273 ? -17.688 6.516 28.429 1.00 50.66 273 ILE A N 1
ATOM 2215 C CA . ILE A 1 273 ? -18.517 5.367 28.813 1.00 50.66 273 ILE A CA 1
ATOM 2216 C C . ILE A 1 273 ? -18.743 5.460 30.326 1.00 50.66 273 ILE A C 1
ATOM 2218 O O . ILE A 1 273 ? -17.785 5.489 31.096 1.00 50.66 273 ILE A O 1
ATOM 2222 N N . LEU A 1 274 ? -20.006 5.548 30.744 1.00 46.31 274 LEU A N 1
ATOM 2223 C CA . LEU A 1 274 ? -20.403 5.761 32.141 1.00 46.31 274 LEU A CA 1
ATOM 2224 C C . LEU A 1 274 ? -21.047 4.478 32.669 1.00 46.31 274 LEU A C 1
ATOM 2226 O O . LEU A 1 274 ? -21.946 3.937 32.026 1.00 46.31 274 LEU A O 1
ATOM 2230 N N . LEU A 1 275 ? -20.589 3.991 33.823 1.00 44.81 275 LEU A N 1
ATOM 2231 C CA . LEU A 1 275 ? -21.155 2.814 34.492 1.00 44.81 275 LEU A CA 1
ATOM 2232 C C . LEU A 1 275 ? -21.772 3.209 35.838 1.00 44.81 275 LEU A C 1
ATOM 2234 O O . LEU A 1 275 ? -21.232 4.053 36.558 1.00 44.81 275 LEU A O 1
ATOM 2238 N N . SER A 1 276 ? -22.901 2.589 36.183 1.00 39.84 276 SER A N 1
ATOM 2239 C CA . SER A 1 276 ? -23.501 2.684 37.516 1.00 39.84 276 SER A CA 1
ATOM 2240 C C . SER A 1 276 ? -22.883 1.653 38.470 1.00 39.84 276 SER A C 1
ATOM 2242 O O . SER A 1 276 ? -22.385 0.605 38.054 1.00 39.84 276 SER A O 1
ATOM 2244 N N . LYS A 1 277 ? -22.936 1.925 39.776 1.00 35.59 277 LYS A N 1
ATOM 2245 C CA . LYS A 1 277 ? -22.362 1.064 40.827 1.00 35.59 277 LYS A CA 1
ATOM 2246 C C . LYS A 1 277 ? -22.958 -0.359 40.892 1.00 35.59 277 LYS A C 1
ATOM 2248 O O . LYS A 1 277 ? -22.278 -1.298 41.311 1.00 35.59 277 LYS A O 1
ATOM 2253 N N . GLU A 1 278 ? -24.204 -0.555 40.453 1.00 39.06 278 GLU A N 1
ATOM 2254 C CA . GLU A 1 278 ? -24.806 -1.896 40.301 1.00 39.06 278 GLU A CA 1
ATOM 2255 C C . GLU A 1 278 ? -24.164 -2.721 39.170 1.00 39.06 278 GLU A C 1
ATOM 2257 O O . GLU A 1 278 ? -24.072 -3.942 39.266 1.00 39.06 278 GLU A O 1
ATOM 2262 N N . LEU A 1 279 ? -23.632 -2.070 38.132 1.00 37.09 279 LEU A N 1
ATOM 2263 C CA . LEU A 1 279 ? -22.849 -2.723 37.075 1.00 37.09 279 LEU A CA 1
ATOM 2264 C C . LEU A 1 279 ? -21.392 -2.969 37.498 1.00 37.09 279 LEU A C 1
ATOM 2266 O O . LEU A 1 279 ? -20.777 -3.955 37.098 1.00 37.09 279 LEU A O 1
ATOM 2270 N N . GLU A 1 280 ? -20.851 -2.106 38.356 1.00 35.06 280 GLU A N 1
ATOM 2271 C CA . GLU A 1 280 ? -19.505 -2.232 38.928 1.00 35.06 280 GLU A CA 1
ATOM 2272 C C . GLU A 1 280 ? -19.391 -3.437 39.883 1.00 35.06 280 GLU A C 1
ATOM 2274 O O . GLU A 1 280 ? -18.382 -4.144 39.912 1.00 35.06 280 GLU A O 1
ATOM 2279 N N . THR A 1 281 ? -20.466 -3.742 40.614 1.00 29.08 281 THR A N 1
ATOM 2280 C CA . THR A 1 281 ? -20.546 -4.932 41.478 1.00 29.08 281 THR A CA 1
ATOM 2281 C C . THR A 1 281 ? -20.594 -6.240 40.684 1.00 29.08 281 THR A C 1
ATOM 2283 O O . THR A 1 281 ? -20.034 -7.230 41.145 1.00 29.08 281 THR A O 1
ATOM 2286 N N . LEU A 1 282 ? -21.143 -6.252 39.464 1.00 29.98 282 LEU A N 1
ATOM 2287 C CA . LEU A 1 282 ? -21.032 -7.399 38.548 1.00 29.98 282 LEU A CA 1
ATOM 2288 C C . LEU A 1 282 ? -19.600 -7.597 38.020 1.00 29.98 282 LEU A C 1
ATOM 2290 O O . LEU A 1 282 ? -19.166 -8.736 37.853 1.00 29.98 282 LEU A O 1
ATOM 2294 N N . LEU A 1 283 ? -18.844 -6.513 37.808 1.00 28.56 283 LEU A N 1
ATOM 2295 C CA . LEU A 1 283 ? -17.427 -6.569 37.420 1.00 28.56 283 LEU A CA 1
ATOM 2296 C C . LEU A 1 283 ? -16.525 -7.099 38.547 1.00 28.56 283 LEU A C 1
ATOM 2298 O O . LEU A 1 283 ? -15.597 -7.857 38.277 1.00 28.56 283 LEU A O 1
ATOM 2302 N N . HIS A 1 284 ? -16.824 -6.770 39.807 1.00 27.28 284 HIS A N 1
ATOM 2303 C CA . HIS A 1 284 ? -16.091 -7.290 40.967 1.00 27.28 284 HIS A CA 1
ATOM 2304 C C . HIS A 1 284 ? -16.373 -8.765 41.296 1.00 27.28 284 HIS A C 1
ATOM 2306 O O . HIS A 1 284 ? -15.599 -9.369 42.030 1.00 27.28 284 HIS A O 1
ATOM 2312 N N . VAL A 1 285 ? -17.447 -9.360 40.768 1.00 23.50 285 VAL A N 1
ATOM 2313 C CA . VAL A 1 285 ? -17.799 -10.775 41.009 1.00 23.50 285 VAL A CA 1
ATOM 2314 C C . VAL A 1 285 ? -17.076 -11.735 40.040 1.00 23.50 285 VAL A C 1
ATOM 2316 O O . VAL A 1 285 ? -17.162 -12.951 40.202 1.00 23.50 285 VAL A O 1
ATOM 2319 N N . VAL A 1 286 ? -16.327 -11.222 39.054 1.00 26.28 286 VAL A N 1
ATOM 2320 C CA . VAL A 1 286 ? -15.624 -12.030 38.028 1.00 26.28 286 VAL A CA 1
ATOM 2321 C C . VAL A 1 286 ? -14.094 -11.797 38.011 1.00 26.28 286 VAL A C 1
ATOM 2323 O O . VAL A 1 286 ? -13.402 -12.295 37.124 1.00 26.28 286 VAL A O 1
ATOM 2326 N N . LEU A 1 287 ? -13.545 -11.101 39.012 1.00 25.78 287 LEU A N 1
ATOM 2327 C CA . LEU A 1 287 ? -12.106 -11.089 39.336 1.00 25.78 287 LEU A CA 1
ATOM 2328 C C . LEU A 1 287 ? -11.852 -11.912 40.602 1.00 25.78 287 LEU A C 1
ATOM 2330 O O . LEU A 1 287 ? -10.815 -12.611 40.634 1.00 25.78 287 LEU A O 1
#

InterPro domains:
  IPR003395 RecF/RecN/SMC, N-terminal [PF02463] (124-183)
  IPR013780 Glycosyl hydrolase, all-beta [G3DSA:2.60.40.1180] (194-284)
  IPR027417 P-loop containing nucleoside triphosphate hydrolase [G3DSA:3.40.50.300] (34-192)
  IPR027417 P-loop containing nucleoside triphosphate hydrolase [SSF52540] (4-177)

Organism: Psophocarpus tetragonolobus (NCBI:txid3891)

Foldseek 3Di:
DVVVVVVVVVVDPDDPCVVVVVVVVVVVVVVVVVVVVVVVVVVVVVVVVVVVVVVVVCVVDLAPDKDWDWAQPDPVDSQPFFIWIWIGHHPGDIDTPDGHRPVCPPVVVLVVLVVPPDDDQRSLVNSVVVVVVVCVVPNDAEEEEEQSCVSHDPVSVVSVVVVVVVCCVRHPYHYYHPVCPVVVVVVVVVCVLCVVVLVVLVVCCVVPVDDSWDQPCVVCVVFPVSPVPPPDTLKDDFDQDAAADQFWKAFPVPRDTDGHPDGDGDDDPDITGIDTVVVVVVSVVVD

pLDDT: mean 70.38, std 15.99, range [23.5, 96.44]

Radius of gyration: 40.18 Å; chains: 1; bounding box: 83×65×126 Å

Sequence (287 aa):
MIALLEAQLKAMNPNLDSISEYQKKVALYNEQVEGLNAVTQEWDDIKKQYDEWRKKRFDLAITLGGDVELKLVDSLDPFSESVVFGVRPPKKSWKNIANLSVVERLYKLVVSIFLCVGLHSCTTLSSLALVFALHHYKPTLLYVMDEIDATLDFKNVSIVGHYVKNRTKDAQFIIIRERNRELINEAIHVRYALLPYLYTLFREANSMGVPVVRPLWMEFSFNEATFSNDEAFMRAKHAPVYFPGEQSWYDLRTGAMYKGGVTHKLEVTEEIILLSKELETLLHVVL

Secondary structure (DSSP, 8-state):
-HHHHHHHHHH----TTHHHHHHHHHHHHHHHHHHHHHHHHHHHHHHHHHHHHHHHHHHH-SSSS-EEEEEES-SS-TTTSEEEEEEE-TTS--EEEEEEETTS-HHHHHHHHHHTTTS-HHHHHHHHHHHHHHHHHS--SEEEEESTTTTS-HHHHHHHHHHHHHHTTTSEEEEE-HHHHHHHHHHHHHHHHHHHHHHHHHHHHHHH---SS-BHHHHTTT-GGGTT-SS-BSEE-SSEEE--SSSEEEETTT--EEETTSEEE---SS-EEEEEHHHHHHHHT--